Protein AF-A0A959TGP5-F1 (afdb_monomer)

pLDDT: mean 84.66, std 7.75, range [53.56, 96.88]

Solvent-accessible surface area (backbone atoms only — not comparable to full-atom values): 19706 Å² total; per-residue (Å²): 99,94,84,61,79,73,95,58,59,69,71,56,50,54,49,47,50,52,22,63,50,56,60,79,61,69,61,66,67,53,61,60,52,49,47,88,80,48,61,92,78,43,64,66,52,51,54,51,53,50,50,54,47,49,69,48,50,52,57,51,50,54,49,49,47,56,72,74,44,60,70,81,57,49,73,82,34,63,92,49,43,70,24,53,48,28,27,74,75,68,33,66,68,42,14,50,51,45,46,53,50,52,50,54,53,53,54,48,53,53,53,52,47,55,54,35,50,42,45,49,52,48,50,41,24,73,72,56,39,40,67,66,75,44,67,52,56,50,101,83,73,45,39,60,53,43,53,50,51,51,50,53,49,53,54,50,49,43,63,75,45,71,73,49,59,70,63,52,50,21,34,49,50,53,52,51,42,50,51,54,35,47,53,37,51,50,51,50,49,42,56,74,78,46,66,86,59,90,68,99,73,85,80,57,70,67,60,44,49,53,50,34,52,52,36,54,49,25,47,52,38,42,44,71,75,38,54,66,24,51,54,45,28,49,67,54,45,52,59,52,50,48,53,50,51,50,41,60,44,36,68,59,51,50,52,50,50,46,55,50,42,64,66,71,33,74,86,42,62,70,62,35,52,53,53,46,51,54,51,51,52,51,51,51,62,60,32,66,50,70,42,79,46,81,41,88,76,70,55,64,73,55,53,51,52,51,51,53,46,38,71,76,73,44,76,38,40,38,71,44,82,42,70,83,70,58,96,90,60,77,79,65,79,62,56,61,55,46,49,56,50,48,40,68,76,39,63,80,44,91

Radius of gyration: 26.96 Å; Cα contacts (8 Å, |Δi|>4): 256; chains: 1; bounding box: 70×62×75 Å

Foldseek 3Di:
DVPDDDPDDPVLCVLLCLLVCVLLLPPLVLLVLCVVVDDPPVNVVVNVVSVVCSVPVVVVVVVLLVVQPDPVCCVVCVVLSCLVSLCSVPNNVRSVVVVVVVVVVVVVVVVSVLVSQQSVVCVCVVVQLAPVLQCDADPVNGSVSSSVVVVVVVVVCCVVCVNDVVLVVLLSSLVRLVVQLVVLVVLVCCVPVPVPDDDPDDDDNVVSVVSNVSSVSSNVSCCVVCVSSVVSNCVVVVVVVVVSVCSQCVLVVLVVVLVVLVVPCPPPVVVNVVSNVVSVVVLVVQADDEDEAEDQQDDLVVVVVVLVCCVPPNSYLEYHYDYDDDVPDDHDPCVVVSVVVSCVVCVSND

Structure (mmCIF, N/CA/C/O backbone):
data_AF-A0A959TGP5-F1
#
_entry.id   AF-A0A959TGP5-F1
#
loop_
_atom_site.group_PDB
_atom_site.id
_atom_site.type_symbol
_atom_site.label_atom_id
_atom_site.label_alt_id
_atom_site.label_comp_id
_atom_site.label_asym_id
_atom_site.label_entity_id
_atom_site.label_seq_id
_atom_site.pdbx_PDB_ins_code
_atom_site.Cartn_x
_atom_site.Cartn_y
_atom_site.Cartn_z
_atom_site.occupancy
_atom_site.B_iso_or_equiv
_atom_site.auth_seq_id
_atom_site.auth_comp_id
_atom_site.auth_asym_id
_atom_site.auth_atom_id
_atom_site.pdbx_PDB_model_num
ATOM 1 N N . ASN A 1 1 ? 18.605 0.002 -32.560 1.00 76.69 1 ASN A N 1
ATOM 2 C CA . ASN A 1 1 ? 17.364 -0.166 -31.769 1.00 76.69 1 ASN A CA 1
ATOM 3 C C . ASN A 1 1 ? 16.088 0.026 -32.581 1.00 76.69 1 ASN A C 1
ATOM 5 O O . ASN A 1 1 ? 15.327 -0.922 -32.660 1.00 76.69 1 ASN A O 1
ATOM 9 N N . PHE A 1 2 ? 15.862 1.166 -33.243 1.00 75.38 2 PHE A N 1
ATOM 10 C CA . PHE A 1 2 ? 14.608 1.434 -33.981 1.00 75.38 2 PHE A CA 1
ATOM 11 C C . PHE A 1 2 ? 14.319 0.534 -35.199 1.00 75.38 2 PHE A C 1
ATOM 13 O O . PHE A 1 2 ? 13.192 0.501 -35.670 1.00 75.38 2 PHE A O 1
ATOM 20 N N . GLN A 1 3 ? 15.314 -0.203 -35.699 1.00 76.31 3 GLN A N 1
ATOM 21 C CA . GLN A 1 3 ? 15.157 -1.171 -36.794 1.00 76.31 3 GLN A CA 1
ATOM 22 C C . GLN A 1 3 ? 14.951 -2.616 -36.301 1.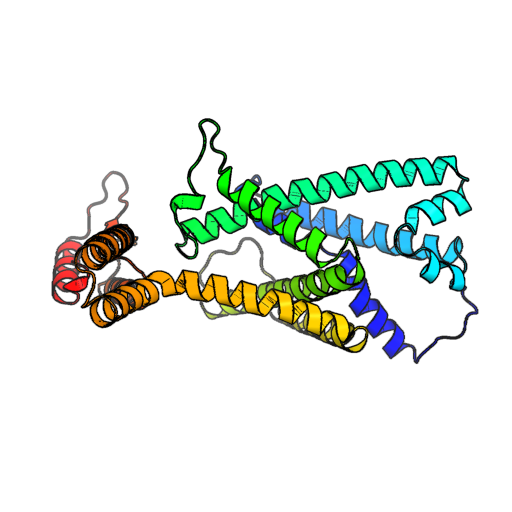00 76.31 3 GLN A C 1
ATOM 24 O O . GLN A 1 3 ? 14.863 -3.533 -37.112 1.00 76.31 3 GLN A O 1
ATOM 29 N N . ALA A 1 4 ? 14.917 -2.850 -34.982 1.00 72.81 4 ALA A N 1
ATOM 30 C CA . ALA A 1 4 ? 14.728 -4.193 -34.444 1.00 72.81 4 ALA A CA 1
ATOM 31 C C . ALA A 1 4 ? 13.281 -4.675 -34.679 1.00 72.81 4 ALA A C 1
ATOM 33 O O . ALA A 1 4 ? 12.347 -3.901 -34.449 1.00 72.81 4 ALA A O 1
ATOM 34 N N . PRO A 1 5 ? 13.070 -5.936 -35.104 1.00 74.00 5 PRO A N 1
ATOM 35 C CA . PRO A 1 5 ? 11.730 -6.462 -35.330 1.00 74.00 5 PRO A CA 1
ATOM 36 C C . PRO A 1 5 ? 10.939 -6.522 -34.018 1.00 74.00 5 PRO A C 1
ATOM 38 O O . PRO A 1 5 ? 11.467 -6.891 -32.965 1.00 74.00 5 PRO A O 1
ATOM 41 N N . LEU A 1 6 ? 9.651 -6.178 -34.086 1.00 74.06 6 LEU A N 1
ATOM 42 C CA . LEU A 1 6 ? 8.747 -6.330 -32.951 1.00 74.06 6 LEU A CA 1
ATOM 43 C C . LEU A 1 6 ? 8.590 -7.821 -32.628 1.00 74.06 6 LEU A C 1
ATOM 45 O O . LEU A 1 6 ? 8.284 -8.627 -33.502 1.00 74.06 6 LEU A O 1
ATOM 49 N N . ARG A 1 7 ? 8.764 -8.186 -31.352 1.00 71.00 7 ARG A N 1
ATOM 50 C CA . ARG A 1 7 ? 8.613 -9.575 -30.879 1.00 71.00 7 ARG A CA 1
ATOM 51 C C . ARG A 1 7 ? 7.163 -10.086 -30.955 1.00 71.00 7 ARG A C 1
ATOM 53 O O . ARG A 1 7 ? 6.943 -11.289 -30.906 1.00 71.00 7 ARG A O 1
ATOM 60 N N . ALA A 1 8 ? 6.186 -9.182 -31.044 1.00 80.69 8 ALA A N 1
ATOM 61 C CA . ALA A 1 8 ? 4.757 -9.473 -31.145 1.00 80.69 8 ALA A CA 1
ATOM 62 C C . ALA A 1 8 ? 4.028 -8.341 -31.894 1.00 80.69 8 ALA A C 1
ATOM 64 O O . ALA A 1 8 ? 4.622 -7.309 -32.206 1.00 80.69 8 ALA A O 1
ATOM 65 N N . GLY A 1 9 ? 2.727 -8.507 -32.155 1.00 88.31 9 GLY A N 1
ATOM 66 C CA . GLY A 1 9 ? 1.902 -7.447 -32.742 1.00 88.31 9 GLY A CA 1
ATOM 67 C C . GLY A 1 9 ? 1.882 -6.177 -31.883 1.00 88.31 9 GLY A C 1
ATOM 68 O O . GLY A 1 9 ? 1.891 -6.251 -30.653 1.00 88.31 9 GLY A O 1
ATOM 69 N N . LEU A 1 10 ? 1.809 -5.009 -32.531 1.00 87.62 10 LEU A N 1
ATOM 70 C CA . LEU A 1 10 ? 1.842 -3.694 -31.874 1.00 87.62 10 LEU A CA 1
ATOM 71 C C . LEU A 1 10 ? 0.876 -3.566 -30.673 1.00 87.62 10 LEU A C 1
ATOM 73 O O . LEU A 1 10 ? 1.326 -3.100 -29.626 1.00 87.62 10 LEU A O 1
ATOM 77 N N . PRO A 1 11 ? -0.396 -4.023 -30.740 1.00 89.62 11 PRO A N 1
ATOM 78 C CA . PRO A 1 11 ? -1.311 -3.924 -29.599 1.00 89.62 11 PRO A CA 1
ATOM 79 C C . PRO A 1 11 ? -0.842 -4.726 -28.383 1.00 89.62 11 PRO A C 1
ATOM 81 O O . PRO A 1 11 ? -0.996 -4.282 -27.250 1.00 89.62 11 PRO A O 1
ATOM 84 N N . VAL A 1 12 ? -0.234 -5.893 -28.617 1.00 88.88 12 VAL A N 1
ATOM 85 C CA . VAL A 1 12 ? 0.294 -6.747 -27.549 1.00 88.88 12 VAL A CA 1
ATOM 86 C C . VAL A 1 12 ? 1.493 -6.067 -26.902 1.00 88.88 12 VAL A C 1
ATOM 88 O O . VAL A 1 12 ? 1.535 -5.954 -25.685 1.00 88.88 12 VAL A O 1
ATOM 91 N N . VAL A 1 13 ? 2.433 -5.545 -27.693 1.00 88.38 13 VAL A N 1
ATOM 92 C CA . VAL A 1 13 ? 3.619 -4.855 -27.157 1.00 88.38 13 VAL A CA 1
ATOM 93 C C . VAL A 1 13 ? 3.228 -3.620 -26.340 1.00 88.38 13 VAL A C 1
ATOM 95 O O . VAL A 1 13 ? 3.763 -3.425 -25.252 1.00 88.38 13 VAL A O 1
ATOM 98 N N . LEU A 1 14 ? 2.263 -2.825 -26.814 1.00 91.19 14 LEU A N 1
ATOM 99 C CA . LEU A 1 14 ? 1.752 -1.669 -26.071 1.00 91.19 14 LEU A CA 1
ATOM 100 C C . LEU A 1 14 ? 1.056 -2.082 -24.772 1.00 91.19 14 LEU A C 1
ATOM 102 O O . LEU A 1 14 ? 1.287 -1.467 -23.736 1.00 91.19 14 LEU A O 1
ATOM 106 N N . PHE A 1 15 ? 0.240 -3.135 -24.807 1.00 92.81 15 PHE A N 1
ATOM 107 C CA . PHE A 1 15 ? -0.454 -3.639 -23.624 1.00 92.81 15 PHE A CA 1
ATOM 108 C C . PHE A 1 15 ? 0.512 -4.187 -22.562 1.00 92.81 15 PHE A C 1
ATOM 110 O O . PHE A 1 15 ? 0.375 -3.881 -21.375 1.00 92.81 15 PHE A O 1
ATOM 117 N N . LEU A 1 16 ? 1.506 -4.973 -22.982 1.00 90.00 16 LEU A N 1
ATOM 118 C CA . LEU A 1 16 ? 2.531 -5.509 -22.086 1.00 90.00 16 LEU A CA 1
ATOM 119 C C . LEU A 1 16 ? 3.412 -4.383 -21.529 1.00 90.00 16 LEU A C 1
ATOM 121 O O . LEU A 1 16 ? 3.618 -4.316 -20.321 1.00 90.00 16 LEU A O 1
ATOM 125 N N . GLY A 1 17 ? 3.833 -3.443 -22.382 1.00 89.75 17 GLY A N 1
ATOM 126 C CA . GLY A 1 17 ? 4.590 -2.261 -21.970 1.00 89.75 17 GLY A CA 1
ATOM 127 C C . GLY A 1 17 ? 3.831 -1.397 -20.963 1.00 89.75 17 GLY A C 1
ATOM 128 O O . GLY A 1 17 ? 4.396 -1.030 -19.938 1.00 89.75 17 GLY A O 1
ATOM 129 N N . PHE A 1 18 ? 2.542 -1.137 -21.202 1.00 92.00 18 PHE A N 1
ATOM 130 C CA . PHE A 1 18 ? 1.662 -0.464 -20.242 1.00 92.00 18 PHE A CA 1
ATOM 131 C C . PHE A 1 18 ? 1.620 -1.213 -18.905 1.00 92.00 18 PHE A C 1
ATOM 133 O O . PHE A 1 18 ? 1.825 -0.609 -17.856 1.00 92.00 18 PHE A O 1
ATOM 140 N N . SER A 1 19 ? 1.414 -2.531 -18.943 1.00 90.94 19 SER A N 1
ATOM 141 C CA . SER A 1 19 ? 1.301 -3.359 -17.740 1.00 90.94 19 SER A CA 1
ATOM 142 C C . SER A 1 19 ? 2.580 -3.323 -16.895 1.00 90.94 19 SER A C 1
ATOM 144 O O . SER A 1 19 ? 2.493 -3.120 -15.685 1.00 90.94 19 SER A O 1
ATOM 146 N N . THR A 1 20 ? 3.761 -3.453 -17.507 1.00 86.25 20 THR A N 1
ATOM 147 C CA . THR A 1 20 ? 5.051 -3.373 -16.795 1.00 86.25 20 THR A CA 1
ATOM 148 C C . THR A 1 20 ? 5.355 -1.949 -16.315 1.00 86.25 20 THR A C 1
ATOM 150 O O . THR A 1 20 ? 5.849 -1.761 -15.204 1.00 86.25 20 THR A O 1
ATOM 153 N N . ALA A 1 21 ? 5.034 -0.926 -17.116 1.00 88.19 21 ALA A N 1
ATOM 154 C CA . ALA A 1 21 ? 5.339 0.471 -16.798 1.00 88.19 21 ALA A CA 1
ATOM 155 C C . ALA A 1 21 ? 4.541 1.023 -15.609 1.00 88.19 21 ALA A C 1
ATOM 157 O O . ALA A 1 21 ? 4.981 1.992 -14.991 1.00 88.19 21 ALA A O 1
ATOM 158 N N . MET A 1 22 ? 3.409 0.406 -15.249 1.00 85.00 22 MET A N 1
ATOM 159 C CA . MET A 1 22 ? 2.623 0.811 -14.078 1.00 85.00 22 MET A CA 1
ATOM 160 C C . MET A 1 22 ? 3.429 0.775 -12.773 1.00 85.00 22 MET A C 1
ATOM 162 O O . MET A 1 22 ? 3.135 1.552 -11.865 1.00 85.00 22 MET A O 1
ATOM 166 N N . LEU A 1 23 ? 4.475 -0.056 -12.691 1.00 78.56 23 LEU A N 1
ATOM 167 C CA . LEU A 1 23 ? 5.381 -0.071 -11.543 1.00 78.56 23 LEU A CA 1
ATOM 168 C C . LEU A 1 23 ? 6.146 1.250 -11.383 1.00 78.56 23 LEU A C 1
ATOM 170 O O . LEU A 1 23 ? 6.433 1.666 -10.270 1.00 78.56 23 LEU A O 1
ATOM 174 N N . GLY A 1 24 ? 6.418 1.957 -12.482 1.00 79.38 24 GLY A N 1
ATOM 175 C CA . GLY A 1 24 ? 7.125 3.241 -12.470 1.00 79.38 24 GLY A CA 1
ATOM 176 C C . GLY A 1 24 ? 6.325 4.408 -11.879 1.00 79.38 24 GLY A C 1
ATOM 177 O O . GLY A 1 24 ? 6.831 5.528 -11.853 1.00 79.38 24 GLY A O 1
ATOM 178 N N . ILE A 1 25 ? 5.083 4.167 -11.443 1.00 79.81 25 ILE A N 1
ATOM 179 C CA . ILE A 1 25 ? 4.190 5.145 -10.796 1.00 79.81 25 ILE A CA 1
ATOM 180 C C . ILE A 1 25 ? 3.965 4.771 -9.317 1.00 79.81 25 ILE A C 1
ATOM 182 O O . ILE A 1 25 ? 3.172 5.391 -8.614 1.00 79.81 25 ILE A O 1
ATOM 186 N N . SER A 1 26 ? 4.668 3.769 -8.796 1.00 79.31 26 SER A N 1
ATOM 187 C CA . SER A 1 26 ? 4.630 3.473 -7.369 1.00 79.31 26 SER A CA 1
ATOM 188 C C . SER A 1 26 ? 5.187 4.634 -6.532 1.00 79.31 26 SER A C 1
ATOM 190 O O . SER A 1 26 ? 6.164 5.274 -6.924 1.00 79.31 26 SER A O 1
ATOM 192 N N . GLY A 1 27 ? 4.589 4.907 -5.376 1.00 78.56 27 GLY A N 1
ATOM 193 C CA . GLY A 1 27 ? 4.942 5.996 -4.461 1.00 78.56 27 GLY A CA 1
ATOM 194 C C . GLY A 1 27 ? 3.823 7.026 -4.263 1.00 78.56 27 GLY A C 1
ATOM 195 O O . GLY A 1 27 ? 3.804 7.724 -3.246 1.00 78.56 27 GLY A O 1
ATOM 196 N N . PHE A 1 28 ? 2.848 7.096 -5.176 1.00 83.12 28 PHE A N 1
ATOM 197 C CA . PHE A 1 28 ? 1.671 7.970 -5.036 1.00 83.12 28 PHE A CA 1
ATOM 198 C C . PHE A 1 28 ? 0.794 7.551 -3.846 1.00 83.12 28 PHE A C 1
ATOM 200 O O . PHE A 1 28 ? 0.243 8.397 -3.139 1.00 83.12 28 PHE A O 1
ATOM 207 N N . GLU A 1 29 ? 0.712 6.249 -3.584 1.00 82.31 29 GLU A N 1
ATOM 208 C CA . GLU A 1 29 ? 0.043 5.651 -2.431 1.00 82.31 29 GLU A CA 1
ATOM 209 C C . GLU A 1 29 ? 0.737 6.003 -1.112 1.00 82.31 29 GLU A C 1
ATOM 211 O O . GLU A 1 29 ? 0.069 6.241 -0.107 1.00 82.31 29 GLU A O 1
ATOM 216 N N . SER A 1 30 ? 2.070 6.108 -1.116 1.00 79.56 30 SER A N 1
ATOM 217 C CA . SER A 1 30 ? 2.833 6.433 0.089 1.00 79.56 30 SER A CA 1
ATOM 218 C C . SER A 1 30 ? 2.481 7.828 0.603 1.00 79.56 30 SER A C 1
ATOM 220 O O . SER A 1 30 ? 2.227 7.994 1.796 1.00 79.56 30 SER A O 1
ATOM 222 N N . SER A 1 31 ? 2.333 8.813 -0.294 1.00 81.06 31 SER A N 1
ATOM 223 C CA . SER A 1 31 ? 1.903 10.165 0.092 1.00 81.06 31 SER A CA 1
ATOM 224 C C . SER A 1 31 ? 0.527 10.192 0.764 1.00 81.06 31 SER A C 1
ATOM 226 O O . SER A 1 31 ? 0.260 11.112 1.538 1.00 81.06 31 SER A O 1
ATOM 228 N N . ALA A 1 32 ? -0.359 9.239 0.464 1.00 80.69 32 ALA A N 1
ATOM 229 C CA . ALA A 1 32 ? -1.671 9.165 1.103 1.00 80.69 32 ALA A CA 1
ATOM 230 C C . ALA A 1 32 ? -1.582 8.623 2.543 1.00 80.69 32 ALA A C 1
ATOM 232 O O . ALA A 1 32 ? -2.383 9.017 3.387 1.00 80.69 32 ALA A O 1
ATOM 233 N N . ASN A 1 33 ? -0.588 7.780 2.853 1.00 79.00 33 ASN A N 1
ATOM 234 C CA . ASN A 1 33 ? -0.451 7.132 4.166 1.00 79.00 33 ASN A CA 1
ATOM 235 C C . ASN A 1 33 ? -0.106 8.098 5.309 1.00 79.00 33 ASN A C 1
ATOM 237 O O . ASN A 1 33 ? -0.450 7.827 6.456 1.00 79.00 33 ASN A O 1
ATOM 241 N N . PHE A 1 34 ? 0.556 9.218 5.015 1.00 76.81 34 PHE A N 1
ATOM 242 C CA . PHE A 1 34 ? 0.917 10.243 6.005 1.00 76.81 34 PHE A CA 1
ATOM 243 C C . PHE A 1 34 ? 0.239 11.587 5.717 1.00 76.81 34 PHE A C 1
ATOM 245 O O . PHE A 1 34 ? 0.709 12.636 6.150 1.00 76.81 34 PHE A O 1
ATOM 252 N N . VAL A 1 35 ? -0.887 11.575 4.995 1.00 81.31 35 VAL A N 1
ATOM 253 C CA . VAL A 1 35 ? -1.641 12.794 4.657 1.00 81.31 35 VAL A CA 1
ATOM 254 C C . VAL A 1 35 ? -2.039 13.607 5.896 1.00 81.31 35 VAL A C 1
ATOM 256 O O . VAL A 1 35 ? -2.091 14.830 5.831 1.00 81.31 35 VAL A O 1
ATOM 259 N N . GLU A 1 36 ? -2.255 12.947 7.038 1.00 75.44 36 GLU A N 1
ATOM 260 C CA . GLU A 1 36 ? -2.594 13.584 8.320 1.00 75.44 36 GLU A CA 1
ATOM 261 C C . GLU A 1 36 ? -1.440 14.403 8.916 1.00 75.44 36 GLU A C 1
ATOM 263 O O . GLU A 1 36 ? -1.673 15.309 9.711 1.00 75.44 36 GLU A O 1
ATOM 268 N N . GLU A 1 37 ? -0.202 14.107 8.517 1.00 80.38 37 GLU A N 1
ATOM 269 C CA . GLU A 1 37 ? 0.995 14.850 8.922 1.00 80.38 37 GLU A CA 1
ATOM 270 C C . GLU A 1 37 ? 1.313 16.003 7.951 1.00 80.38 37 GLU A C 1
ATOM 272 O O . GLU A 1 37 ? 2.199 16.818 8.212 1.00 80.38 37 GLU A O 1
ATOM 277 N N . GLN A 1 38 ? 0.593 16.098 6.826 1.00 84.06 38 GLN A N 1
ATOM 278 C CA . GLN A 1 38 ? 0.774 17.164 5.844 1.00 84.06 38 GLN A CA 1
ATOM 279 C C . GLN A 1 38 ? -0.062 18.397 6.197 1.00 84.06 38 GLN A C 1
ATOM 281 O O . GLN A 1 38 ? -1.177 18.312 6.709 1.00 84.06 38 GLN A O 1
ATOM 286 N N . GLN A 1 39 ? 0.455 19.580 5.857 1.00 89.00 39 GLN A N 1
ATOM 287 C CA . GLN A 1 39 ? -0.307 20.818 6.011 1.00 89.00 39 GLN A CA 1
ATOM 288 C C . GLN A 1 39 ? -1.527 20.846 5.066 1.00 89.00 39 GLN A C 1
ATOM 290 O O . GLN A 1 39 ? -1.471 20.284 3.961 1.00 89.00 39 GLN A O 1
ATOM 295 N N . PRO A 1 40 ? -2.619 21.544 5.441 1.00 87.69 40 PRO A N 1
ATOM 296 C CA . PRO A 1 40 ? -3.805 21.665 4.599 1.00 87.69 40 PRO A CA 1
ATOM 297 C C . PRO A 1 40 ? -3.471 22.160 3.183 1.00 87.69 40 PRO A C 1
ATOM 299 O O . PRO A 1 40 ? -2.774 23.156 2.998 1.00 87.69 40 PRO A O 1
ATOM 302 N N . GLY A 1 41 ? -3.968 21.453 2.164 1.00 86.31 41 GLY A N 1
ATOM 303 C CA . GLY A 1 41 ? -3.766 21.806 0.753 1.00 86.31 41 GLY A CA 1
ATOM 304 C C . GLY A 1 41 ? -2.399 21.435 0.158 1.00 86.31 41 GLY A C 1
ATOM 305 O O . GLY A 1 41 ? -2.169 21.712 -1.022 1.00 86.31 41 GLY A O 1
ATOM 306 N N . VAL A 1 42 ? -1.497 20.798 0.916 1.00 90.81 42 VAL A N 1
ATOM 307 C CA . VAL A 1 42 ? -0.213 20.297 0.385 1.00 90.81 42 VAL A CA 1
ATOM 308 C C . VAL A 1 42 ? -0.404 19.019 -0.428 1.00 90.81 42 VAL A C 1
ATOM 310 O O . VAL A 1 42 ? 0.140 18.919 -1.522 1.00 90.81 42 VAL A O 1
ATOM 313 N N . PHE A 1 43 ? -1.243 18.092 0.036 1.00 89.06 43 PHE A N 1
ATOM 314 C CA . PHE A 1 43 ? -1.438 16.791 -0.610 1.00 89.06 43 PHE A CA 1
ATOM 315 C C . PHE A 1 43 ? -1.790 16.866 -2.113 1.00 89.06 43 PHE A C 1
ATOM 317 O O . PHE A 1 43 ? -1.101 16.222 -2.910 1.00 89.06 43 PHE A O 1
ATOM 324 N N . PRO A 1 44 ? -2.751 17.703 -2.568 1.00 89.88 44 PRO A N 1
ATOM 325 C CA . PRO A 1 44 ? -3.022 17.852 -4.001 1.00 89.88 44 PRO A CA 1
ATOM 326 C C . PRO A 1 44 ? -1.826 18.403 -4.791 1.00 89.88 44 PRO A C 1
ATOM 328 O O . PRO A 1 44 ? -1.584 17.992 -5.927 1.00 89.88 44 PRO A O 1
ATOM 331 N N . LYS A 1 45 ? -1.048 19.319 -4.194 1.00 90.94 45 LYS A N 1
ATOM 332 C CA . LYS A 1 45 ? 0.162 19.875 -4.821 1.00 90.94 45 LYS A CA 1
ATOM 333 C C . LYS A 1 45 ? 1.242 18.806 -4.963 1.00 90.94 45 LYS A C 1
ATOM 335 O O . LYS A 1 45 ? 1.877 18.749 -6.012 1.00 90.94 45 LYS A O 1
ATOM 340 N N . THR A 1 46 ? 1.412 17.952 -3.953 1.00 90.31 46 THR A N 1
ATOM 341 C CA . THR A 1 46 ? 2.340 16.815 -3.981 1.00 90.31 46 THR A CA 1
ATOM 342 C C . THR A 1 46 ? 2.007 15.876 -5.136 1.00 90.31 46 THR A C 1
ATOM 344 O O . THR A 1 46 ? 2.863 15.643 -5.986 1.00 90.31 46 THR A O 1
ATOM 347 N N . LEU A 1 47 ? 0.749 15.430 -5.242 1.00 89.25 47 LEU A N 1
ATOM 348 C CA . LEU A 1 47 ? 0.314 14.538 -6.325 1.00 89.25 47 LEU A CA 1
ATOM 349 C C . LEU A 1 47 ? 0.504 15.166 -7.710 1.00 89.25 47 LEU A C 1
ATOM 351 O O . LEU A 1 47 ? 1.017 14.511 -8.616 1.00 89.25 47 LEU A O 1
ATOM 355 N N . ARG A 1 48 ? 0.141 16.444 -7.875 1.00 91.00 48 ARG A N 1
ATOM 356 C CA . ARG A 1 48 ? 0.316 17.162 -9.145 1.00 91.00 48 ARG A CA 1
ATOM 357 C C . ARG A 1 48 ? 1.789 17.261 -9.540 1.00 91.00 48 ARG A C 1
ATOM 359 O O . ARG A 1 48 ? 2.130 16.985 -10.684 1.00 91.00 48 ARG A O 1
ATOM 366 N N . ASN A 1 49 ? 2.654 17.656 -8.608 1.00 92.56 49 ASN A N 1
ATOM 367 C CA . ASN A 1 49 ? 4.079 17.826 -8.883 1.00 92.56 49 ASN A CA 1
ATOM 368 C C . ASN A 1 49 ? 4.754 16.479 -9.186 1.00 92.56 49 ASN A C 1
ATOM 370 O O . ASN A 1 49 ? 5.545 16.400 -10.124 1.00 92.56 49 ASN A O 1
ATOM 374 N N . MET A 1 50 ? 4.403 15.420 -8.447 1.00 90.75 50 MET A N 1
ATOM 375 C CA . MET A 1 50 ? 4.870 14.058 -8.728 1.00 90.75 50 MET A CA 1
ATOM 376 C C . MET A 1 50 ? 4.407 13.582 -10.105 1.00 90.75 50 MET A C 1
ATOM 378 O O . MET A 1 50 ? 5.209 13.046 -10.863 1.00 90.75 50 MET A O 1
ATOM 382 N N . TRP A 1 51 ? 3.143 13.819 -10.465 1.00 90.75 51 TRP A N 1
ATOM 383 C CA . TRP A 1 51 ? 2.615 13.454 -11.779 1.00 90.75 51 TRP A CA 1
ATOM 384 C C . TRP A 1 51 ? 3.357 14.156 -12.919 1.00 90.75 51 TRP A C 1
ATOM 386 O O . TRP A 1 51 ? 3.747 13.495 -13.883 1.00 90.75 51 TRP A O 1
ATOM 396 N N . THR A 1 52 ? 3.620 15.459 -12.791 1.00 92.50 52 THR A N 1
ATOM 397 C CA . THR A 1 52 ? 4.425 16.203 -13.770 1.00 92.50 52 THR A CA 1
ATOM 398 C C . THR A 1 52 ? 5.841 15.637 -13.871 1.00 92.50 52 THR A C 1
ATOM 400 O O . THR A 1 52 ? 6.322 15.400 -14.976 1.00 92.50 52 THR A O 1
ATOM 403 N N . ALA A 1 53 ? 6.498 15.380 -12.736 1.00 91.69 53 ALA A N 1
ATOM 404 C CA . ALA A 1 53 ? 7.853 14.835 -12.715 1.00 91.69 53 ALA A CA 1
ATOM 405 C C . ALA A 1 53 ? 7.917 13.456 -13.389 1.00 91.69 53 ALA A C 1
ATOM 407 O O . ALA A 1 53 ? 8.722 13.259 -14.292 1.00 91.69 53 ALA A O 1
ATOM 408 N N . VAL A 1 54 ? 7.026 12.532 -13.027 1.00 90.69 54 VAL A N 1
ATOM 409 C CA . VAL A 1 54 ? 6.969 11.179 -13.605 1.00 90.69 54 VAL A CA 1
ATOM 410 C C . VAL A 1 54 ? 6.652 11.218 -15.101 1.00 90.69 54 VAL A C 1
ATOM 412 O O . VAL A 1 54 ? 7.295 10.515 -15.878 1.00 90.69 54 VAL A O 1
ATOM 415 N N . SER A 1 55 ? 5.717 12.072 -15.527 1.00 90.75 55 SER A N 1
ATOM 416 C CA . SER A 1 55 ? 5.318 12.190 -16.940 1.00 90.75 55 SER A CA 1
ATOM 417 C C . SER A 1 55 ? 6.422 12.748 -17.840 1.00 90.75 55 SER A C 1
ATOM 419 O O . SER A 1 55 ? 6.390 12.523 -19.046 1.00 90.75 55 SER A O 1
ATOM 421 N N . VAL A 1 56 ? 7.397 13.467 -17.277 1.00 93.56 56 VAL A N 1
ATOM 422 C CA . VAL A 1 56 ? 8.539 14.018 -18.020 1.00 93.56 56 VAL A CA 1
ATOM 423 C C . VAL A 1 56 ? 9.766 13.119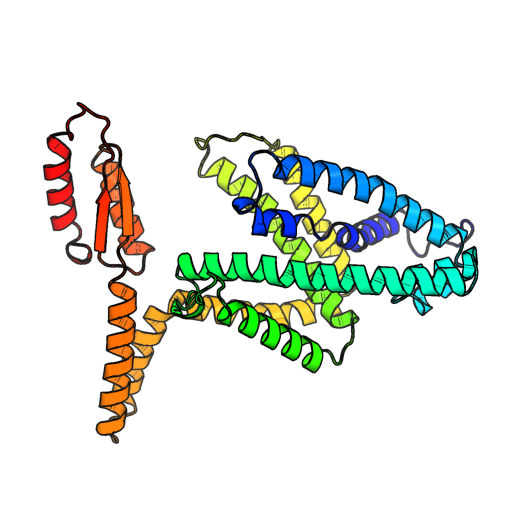 -17.884 1.00 93.56 56 VAL A C 1
ATOM 425 O O . VAL A 1 56 ? 10.355 12.720 -18.886 1.00 93.56 56 VAL A O 1
ATOM 428 N N . ILE A 1 57 ? 10.145 12.764 -16.656 1.00 92.00 57 ILE A N 1
ATOM 429 C CA . ILE A 1 57 ? 11.394 12.055 -16.369 1.00 92.00 57 ILE A CA 1
ATOM 430 C C . ILE A 1 57 ? 11.329 10.612 -16.882 1.00 92.00 57 ILE A C 1
ATOM 432 O O . ILE A 1 57 ? 12.270 10.183 -17.546 1.00 92.00 57 ILE A O 1
ATOM 436 N N . ASN A 1 58 ? 10.232 9.869 -16.670 1.00 90.75 58 ASN A N 1
ATOM 437 C CA . ASN A 1 58 ? 10.175 8.458 -17.083 1.00 90.75 58 ASN A CA 1
ATOM 438 C C . ASN A 1 58 ? 10.282 8.277 -18.609 1.00 90.75 58 ASN A C 1
ATOM 440 O O . ASN A 1 58 ? 11.108 7.468 -19.040 1.00 90.75 58 ASN A O 1
ATOM 444 N N . PRO A 1 59 ? 9.534 9.022 -19.452 1.00 91.81 59 PRO A N 1
ATOM 445 C CA . PRO A 1 59 ? 9.698 8.920 -20.900 1.00 91.81 59 PRO A CA 1
ATOM 446 C C . PRO A 1 59 ? 11.081 9.362 -21.382 1.00 91.81 59 PRO A C 1
ATOM 448 O O . PRO A 1 59 ? 11.641 8.718 -22.268 1.00 91.81 59 PRO A O 1
ATOM 451 N N . LEU A 1 60 ? 11.660 10.414 -20.789 1.00 93.25 60 LEU A N 1
ATOM 452 C CA . LEU A 1 60 ? 13.014 10.856 -21.134 1.00 93.25 60 LEU A CA 1
ATOM 453 C C . LEU A 1 60 ? 14.064 9.803 -20.764 1.00 93.25 60 LEU A C 1
ATOM 455 O O . LEU A 1 60 ? 14.939 9.518 -21.577 1.00 93.25 60 LEU A O 1
ATOM 459 N N . MET A 1 61 ? 13.958 9.176 -19.589 1.00 89.75 61 MET A N 1
ATOM 460 C CA . MET A 1 61 ? 14.841 8.074 -19.190 1.00 89.75 61 MET A CA 1
ATOM 461 C C . MET A 1 61 ? 14.707 6.875 -20.132 1.00 89.75 61 MET A C 1
ATOM 463 O O . MET A 1 61 ? 15.719 6.335 -20.575 1.00 89.75 61 MET A O 1
ATOM 467 N N . ALA A 1 62 ? 13.480 6.487 -20.492 1.00 88.94 62 ALA A N 1
ATOM 468 C CA . ALA A 1 62 ? 13.245 5.399 -21.440 1.00 88.94 62 ALA A CA 1
ATOM 469 C C . ALA A 1 62 ? 13.829 5.713 -22.829 1.00 88.94 62 ALA A C 1
ATOM 471 O O . ALA A 1 62 ? 14.469 4.857 -23.441 1.00 88.94 62 ALA A O 1
ATOM 472 N N . LEU A 1 63 ? 13.662 6.950 -23.309 1.00 90.81 63 LEU A N 1
ATOM 473 C CA . LEU A 1 63 ? 14.239 7.403 -24.572 1.00 90.81 63 LEU A CA 1
ATOM 474 C C . LEU A 1 63 ? 15.772 7.376 -24.528 1.00 90.81 63 LEU A C 1
ATOM 476 O O . LEU A 1 63 ? 16.392 6.836 -25.442 1.00 90.81 63 LEU A O 1
ATOM 480 N N . MET A 1 64 ? 16.386 7.898 -23.463 1.00 90.12 64 MET A N 1
ATOM 481 C CA . MET A 1 64 ? 17.842 7.858 -23.285 1.00 90.12 64 MET A CA 1
ATOM 482 C C . MET A 1 64 ? 18.370 6.422 -23.257 1.00 90.12 64 MET A C 1
ATOM 484 O O . MET A 1 64 ? 19.337 6.124 -23.956 1.00 90.12 64 MET A O 1
ATOM 488 N N . ALA A 1 65 ? 17.702 5.513 -22.543 1.00 88.62 65 ALA A N 1
ATOM 489 C CA . ALA A 1 65 ? 18.094 4.106 -22.503 1.00 88.62 65 ALA A CA 1
ATOM 490 C C . ALA A 1 65 ? 18.092 3.477 -23.907 1.00 88.62 65 ALA A C 1
ATOM 492 O O . ALA A 1 65 ? 19.043 2.792 -24.281 1.00 88.62 65 ALA A O 1
ATOM 493 N N . VAL A 1 66 ? 17.073 3.768 -24.724 1.00 88.50 66 VAL A N 1
ATOM 494 C CA . VAL A 1 66 ? 16.980 3.283 -26.113 1.00 88.50 66 VAL A CA 1
ATOM 495 C C . VAL A 1 66 ? 18.000 3.953 -27.044 1.00 88.50 66 VAL A C 1
ATOM 497 O O . VAL A 1 66 ? 18.384 3.348 -28.045 1.00 88.50 66 VAL A O 1
ATOM 500 N N . LEU A 1 67 ? 18.454 5.173 -26.763 1.00 89.50 67 LEU A N 1
ATOM 501 C CA . LEU A 1 67 ? 19.462 5.854 -27.585 1.00 89.50 67 LEU A CA 1
ATOM 502 C C . LEU A 1 67 ? 20.894 5.422 -27.249 1.00 89.50 67 LEU A C 1
ATOM 504 O O . LEU A 1 67 ? 21.720 5.316 -28.152 1.00 89.50 67 LEU A O 1
ATOM 508 N N . VAL A 1 68 ? 21.180 5.160 -25.973 1.00 88.50 68 VAL A N 1
ATOM 509 C CA . VAL A 1 68 ? 22.540 4.901 -25.472 1.00 88.50 68 VAL A CA 1
ATOM 510 C C . VAL A 1 68 ? 22.867 3.406 -25.420 1.00 88.50 68 VAL A C 1
ATOM 512 O O . VAL A 1 68 ? 24.006 3.016 -25.680 1.00 88.50 68 VAL A O 1
ATOM 515 N N . ILE A 1 69 ? 21.893 2.547 -25.097 1.00 87.50 69 ILE A N 1
ATOM 516 C CA . ILE A 1 69 ? 22.137 1.123 -24.827 1.00 87.50 69 ILE A CA 1
ATOM 517 C C . ILE A 1 69 ? 21.549 0.248 -25.946 1.00 87.50 69 ILE A C 1
ATOM 519 O O . ILE A 1 69 ? 20.355 0.343 -26.236 1.00 87.50 69 ILE A O 1
ATOM 523 N N . PRO A 1 70 ? 22.325 -0.664 -26.566 1.00 85.50 70 PRO A N 1
ATOM 524 C CA . PRO A 1 70 ? 21.778 -1.670 -27.476 1.00 85.50 70 PRO A CA 1
ATOM 525 C C . PRO A 1 70 ? 20.746 -2.560 -26.769 1.00 85.50 70 PRO A C 1
ATOM 527 O O . PRO A 1 70 ? 21.030 -3.084 -25.696 1.00 85.50 70 PRO A O 1
ATOM 530 N N . LEU A 1 71 ? 19.582 -2.801 -27.387 1.00 79.38 71 LEU A N 1
ATOM 531 C CA . LEU A 1 71 ? 18.465 -3.523 -26.749 1.00 79.38 71 LEU A CA 1
ATOM 532 C C . LEU A 1 71 ? 18.852 -4.906 -26.182 1.00 79.38 71 LEU A C 1
ATOM 534 O O . LEU A 1 71 ? 18.294 -5.333 -25.177 1.00 79.38 71 LEU A O 1
ATOM 538 N N . ALA A 1 72 ? 19.825 -5.585 -26.798 1.00 80.50 72 ALA A N 1
ATOM 539 C CA . ALA A 1 72 ? 20.338 -6.870 -26.322 1.00 80.50 72 ALA A CA 1
ATOM 540 C C . ALA A 1 72 ? 21.015 -6.780 -24.940 1.00 80.50 72 ALA A C 1
ATOM 542 O O . ALA A 1 72 ? 20.875 -7.697 -24.147 1.00 80.50 72 ALA A O 1
ATOM 543 N N . GLN A 1 73 ? 21.686 -5.665 -24.630 1.00 81.94 73 GLN A N 1
ATOM 544 C CA . GLN A 1 73 ? 22.438 -5.473 -23.378 1.00 81.94 73 GLN A CA 1
ATOM 545 C C . GLN A 1 73 ? 21.567 -4.957 -22.222 1.00 81.94 73 GLN A C 1
ATOM 547 O O . GLN A 1 73 ? 22.026 -4.899 -21.082 1.00 81.94 73 GLN A O 1
ATOM 552 N N . VAL A 1 74 ? 20.315 -4.568 -22.502 1.00 80.62 74 VAL A N 1
ATOM 553 C CA . VAL A 1 74 ? 19.383 -4.054 -21.485 1.00 80.62 74 VAL A CA 1
ATOM 554 C C . VAL A 1 74 ? 18.984 -5.154 -20.502 1.00 80.62 74 VAL A C 1
ATOM 556 O O . VAL A 1 74 ? 18.847 -4.878 -19.315 1.00 80.62 74 VAL A O 1
ATOM 559 N N . GLN A 1 75 ? 18.806 -6.394 -20.974 1.00 77.00 75 GLN A N 1
ATOM 560 C CA . GLN A 1 75 ? 18.413 -7.512 -20.108 1.00 77.00 75 GLN A CA 1
ATOM 561 C C . GLN A 1 75 ? 19.534 -7.942 -19.155 1.00 77.00 75 GLN A C 1
ATOM 563 O O . GLN A 1 75 ? 19.250 -8.278 -18.012 1.00 77.00 75 GLN A O 1
ATOM 568 N N . ASP A 1 76 ? 20.790 -7.842 -19.587 1.00 81.62 76 ASP A N 1
ATOM 569 C CA . ASP A 1 76 ? 21.941 -8.252 -18.775 1.00 81.62 76 ASP A CA 1
ATOM 570 C C . ASP A 1 76 ? 22.263 -7.255 -17.648 1.00 81.62 76 ASP A C 1
ATOM 572 O O . ASP A 1 76 ? 22.931 -7.606 -16.682 1.00 81.62 76 ASP A O 1
ATOM 576 N N . ASN A 1 77 ? 21.784 -6.008 -17.753 1.00 83.25 77 ASN A N 1
ATOM 577 C CA . ASN A 1 77 ? 22.104 -4.914 -16.827 1.00 83.25 77 ASN A CA 1
ATOM 578 C C . ASN A 1 77 ? 20.855 -4.316 -16.157 1.00 83.25 77 ASN A C 1
ATOM 580 O O . ASN A 1 77 ? 20.844 -3.134 -15.822 1.00 83.25 77 ASN A O 1
ATOM 584 N N . GLN A 1 78 ? 19.786 -5.100 -15.976 1.00 76.69 78 GLN A N 1
ATOM 585 C CA . GLN A 1 78 ? 18.502 -4.596 -15.460 1.00 76.69 78 GLN A CA 1
ATOM 586 C C . GLN A 1 78 ? 18.610 -3.947 -14.073 1.00 76.69 78 GLN A C 1
ATOM 588 O O . GLN A 1 78 ? 17.994 -2.909 -13.842 1.00 76.69 78 GLN A O 1
ATOM 593 N N . GLU A 1 79 ? 19.405 -4.520 -13.167 1.00 79.38 79 GLU A N 1
ATOM 594 C CA . GLU A 1 79 ? 19.496 -4.060 -11.773 1.00 79.38 79 GLU A CA 1
ATOM 595 C C . GLU A 1 79 ? 20.234 -2.720 -11.626 1.00 79.38 79 GLU A C 1
ATOM 597 O O . GLU A 1 79 ? 19.896 -1.913 -10.763 1.00 79.38 79 GLU A O 1
ATOM 602 N N . ALA A 1 80 ? 21.211 -2.451 -12.497 1.00 84.56 80 ALA A N 1
ATOM 603 C CA . ALA A 1 80 ? 22.059 -1.257 -12.457 1.00 84.56 80 ALA A CA 1
ATOM 604 C C . ALA A 1 80 ? 21.970 -0.431 -13.753 1.00 84.56 80 ALA A C 1
ATOM 606 O O . ALA A 1 80 ? 22.924 0.252 -14.135 1.00 84.56 80 ALA A O 1
ATOM 607 N N . LEU A 1 81 ? 20.816 -0.473 -14.431 1.00 88.38 81 LEU A N 1
ATOM 608 C CA . LEU A 1 81 ? 20.652 0.054 -15.790 1.00 88.38 81 LEU A CA 1
ATOM 609 C C . LEU A 1 81 ? 21.031 1.536 -15.915 1.00 88.38 81 LEU A C 1
ATOM 611 O O . LEU A 1 81 ? 21.668 1.927 -16.889 1.00 88.38 81 LEU A O 1
ATOM 615 N N . LEU A 1 82 ? 20.672 2.361 -14.925 1.00 90.19 82 LEU A N 1
ATOM 616 C CA . LEU A 1 82 ? 20.985 3.795 -14.925 1.00 90.19 82 LEU A CA 1
ATOM 617 C C . LEU A 1 82 ? 22.487 4.066 -14.778 1.00 90.19 82 LEU A C 1
ATOM 619 O O . LEU A 1 82 ? 23.020 4.935 -15.465 1.00 90.19 82 LEU A O 1
ATOM 623 N N . SER A 1 83 ? 23.172 3.310 -13.918 1.00 92.31 83 SER A N 1
ATOM 624 C CA . SER A 1 83 ? 24.623 3.428 -13.737 1.00 92.31 83 SER A CA 1
ATOM 625 C C . SER A 1 83 ? 25.364 2.998 -15.002 1.00 92.31 83 SER A C 1
ATOM 627 O O . SER A 1 83 ? 26.201 3.742 -15.512 1.00 92.31 83 SER A O 1
ATOM 629 N N . PHE A 1 84 ? 24.959 1.868 -15.589 1.00 91.81 84 PHE A N 1
ATOM 630 C CA . PHE A 1 84 ? 25.498 1.380 -16.858 1.00 91.81 84 PHE A CA 1
ATOM 631 C C . PHE A 1 84 ? 25.246 2.356 -18.018 1.00 91.81 84 PHE A C 1
ATOM 633 O O . PHE A 1 84 ? 26.128 2.599 -18.844 1.00 91.81 84 PHE A O 1
ATOM 640 N N . MET A 1 85 ? 24.060 2.973 -18.067 1.00 92.00 85 MET A N 1
ATOM 641 C CA . MET A 1 85 ? 23.752 4.032 -19.031 1.00 92.00 85 MET A CA 1
ATOM 642 C C . MET A 1 85 ? 24.684 5.235 -18.853 1.00 92.00 85 MET A C 1
ATOM 644 O O . MET A 1 85 ? 25.208 5.749 -19.841 1.00 92.00 85 MET A O 1
ATOM 648 N N . GLY A 1 86 ? 24.921 5.662 -17.610 1.00 92.12 86 GLY A N 1
ATOM 649 C CA . GLY A 1 86 ? 25.856 6.740 -17.293 1.00 92.12 86 GLY A CA 1
ATOM 650 C C . GLY A 1 86 ? 27.291 6.415 -17.686 1.00 92.12 86 GLY A C 1
ATOM 651 O O . GLY A 1 86 ? 27.969 7.252 -18.277 1.00 92.12 86 GLY A O 1
ATOM 652 N N . GLU A 1 87 ? 27.736 5.186 -17.436 1.00 92.81 87 GLU A N 1
ATOM 653 C CA . GLU A 1 87 ? 29.061 4.724 -17.842 1.00 92.81 87 GLU A CA 1
ATOM 654 C C . GLU A 1 87 ? 29.231 4.752 -19.365 1.00 92.81 87 GLU A C 1
ATOM 656 O O . GLU A 1 87 ? 30.245 5.237 -19.867 1.00 92.81 87 GLU A O 1
ATOM 661 N N . ARG A 1 88 ? 28.218 4.310 -20.118 1.00 91.06 88 ARG A N 1
ATOM 662 C CA . ARG A 1 88 ? 28.252 4.345 -21.588 1.00 91.06 88 ARG A CA 1
ATOM 663 C C . ARG A 1 88 ? 28.150 5.751 -22.170 1.00 91.06 88 ARG A C 1
ATOM 665 O O . ARG A 1 88 ? 28.746 6.000 -23.214 1.00 91.06 88 ARG A O 1
ATOM 672 N N . ALA A 1 89 ? 27.416 6.652 -21.525 1.00 92.56 89 ALA A N 1
ATOM 673 C CA . ALA A 1 89 ? 27.236 8.019 -22.004 1.00 92.56 89 ALA A CA 1
ATOM 674 C C . ALA A 1 89 ? 28.405 8.949 -21.639 1.00 92.56 89 ALA A C 1
ATOM 676 O O . ALA A 1 89 ? 28.775 9.806 -22.438 1.00 92.56 89 ALA A O 1
ATOM 677 N N . GLY A 1 90 ? 28.964 8.808 -20.433 1.00 90.81 90 GLY A N 1
ATOM 678 C CA . GLY A 1 90 ? 29.916 9.766 -19.861 1.00 90.81 90 GLY A CA 1
ATOM 679 C C . GLY A 1 90 ? 31.170 9.153 -19.236 1.00 90.81 90 GLY A C 1
ATOM 680 O O . GLY A 1 90 ? 32.023 9.904 -18.769 1.00 90.81 90 GLY A O 1
ATOM 681 N N . GLY A 1 91 ? 31.319 7.827 -19.235 1.00 93.94 91 GLY A N 1
ATOM 682 C CA . GLY A 1 91 ? 32.449 7.115 -18.633 1.00 93.94 91 GLY A CA 1
ATOM 683 C C . GLY A 1 91 ? 32.239 6.743 -17.158 1.00 93.94 91 GLY A C 1
ATOM 684 O O . GLY A 1 91 ? 31.242 7.103 -16.529 1.00 93.94 91 GLY A O 1
ATOM 685 N N . ALA A 1 92 ? 33.208 6.025 -16.583 1.00 94.62 92 ALA A N 1
ATOM 686 C CA . ALA A 1 92 ? 33.103 5.403 -15.255 1.00 94.62 92 ALA A CA 1
ATOM 687 C C . ALA A 1 92 ? 32.796 6.378 -14.099 1.00 94.62 92 ALA A C 1
ATOM 689 O O . ALA A 1 92 ? 32.141 6.002 -13.125 1.00 94.62 92 ALA A O 1
ATOM 690 N N . TRP A 1 93 ? 33.231 7.640 -14.195 1.00 96.88 93 TRP A N 1
ATOM 691 C CA . TRP A 1 93 ? 32.944 8.648 -13.170 1.00 96.88 93 TRP A CA 1
ATOM 692 C C . TRP A 1 93 ? 31.439 8.939 -13.060 1.00 96.88 93 TRP A C 1
ATOM 694 O O . TRP A 1 93 ? 30.920 9.044 -11.949 1.00 96.88 93 TRP A O 1
ATOM 704 N N . LEU A 1 94 ? 30.730 9.010 -14.195 1.00 95.12 94 LEU A N 1
ATOM 705 C CA . LEU A 1 94 ? 29.297 9.292 -14.227 1.00 95.12 94 LEU A CA 1
ATOM 706 C C . LEU A 1 94 ? 28.502 8.087 -13.719 1.00 95.12 94 LEU A C 1
ATOM 708 O O . LEU A 1 94 ? 27.586 8.258 -12.919 1.00 95.12 94 LEU A O 1
ATOM 712 N N . GLY A 1 95 ? 28.902 6.871 -14.107 1.00 94.19 95 GLY A N 1
ATOM 713 C CA . GLY A 1 95 ? 28.331 5.637 -13.553 1.00 94.19 95 GLY A CA 1
ATOM 714 C C . GLY A 1 95 ? 28.499 5.547 -12.030 1.00 94.19 95 GLY A C 1
ATOM 715 O O . GLY A 1 95 ? 27.548 5.247 -11.305 1.00 94.19 95 GLY A O 1
ATOM 716 N N . THR A 1 96 ? 29.678 5.907 -11.514 1.00 95.44 96 THR A N 1
ATOM 717 C CA . THR A 1 96 ? 29.946 5.925 -10.064 1.00 95.44 96 THR A CA 1
ATOM 718 C C . THR A 1 96 ? 29.072 6.951 -9.342 1.00 95.44 96 THR A C 1
ATOM 720 O O . THR A 1 96 ? 28.470 6.631 -8.318 1.00 95.44 96 THR A O 1
ATOM 723 N N . LEU A 1 97 ? 28.945 8.164 -9.891 1.00 96.38 97 L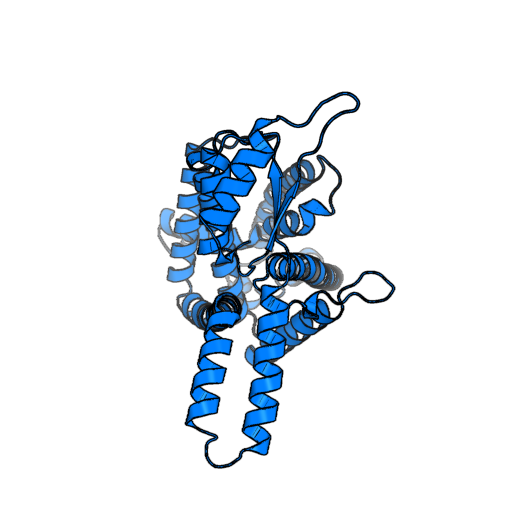EU A N 1
ATOM 724 C CA . LEU A 1 97 ? 28.096 9.215 -9.326 1.00 96.38 97 LEU A CA 1
ATOM 725 C C . LEU A 1 97 ? 26.625 8.784 -9.272 1.00 96.38 97 LEU A C 1
ATOM 727 O O . LEU A 1 97 ? 25.994 8.912 -8.224 1.00 96.38 97 LEU A O 1
ATOM 731 N N . ILE A 1 98 ? 26.102 8.213 -10.361 1.00 94.88 98 ILE A N 1
ATOM 732 C CA . ILE A 1 98 ? 24.727 7.693 -10.415 1.00 94.88 98 ILE A CA 1
ATOM 733 C C . ILE A 1 98 ? 24.534 6.545 -9.420 1.00 94.88 98 ILE A C 1
ATOM 735 O O . ILE A 1 98 ? 23.485 6.455 -8.793 1.00 94.88 98 ILE A O 1
ATOM 739 N N . SER A 1 99 ? 25.534 5.682 -9.231 1.00 94.38 99 SER A N 1
ATOM 740 C CA . SER A 1 99 ? 25.450 4.577 -8.262 1.00 94.38 99 SER A CA 1
ATOM 741 C C . SER A 1 99 ? 25.366 5.081 -6.816 1.00 94.38 99 SER A C 1
ATOM 743 O O . SER A 1 99 ? 24.588 4.554 -6.017 1.00 94.38 99 SER A O 1
ATOM 745 N N . ILE A 1 100 ? 26.137 6.122 -6.478 1.00 95.94 100 ILE A N 1
ATOM 746 C CA . ILE A 1 100 ? 26.083 6.768 -5.158 1.00 95.94 100 ILE A CA 1
ATOM 747 C C . ILE A 1 100 ? 24.714 7.421 -4.948 1.00 95.94 100 ILE A C 1
ATOM 749 O O . ILE A 1 100 ? 24.083 7.190 -3.916 1.00 95.94 100 ILE A O 1
ATOM 753 N N . ASP A 1 101 ? 24.236 8.187 -5.930 1.00 95.06 101 ASP A N 1
ATOM 754 C CA . ASP A 1 101 ? 22.922 8.834 -5.877 1.00 95.06 101 ASP A CA 1
ATOM 755 C C . ASP A 1 101 ? 21.788 7.807 -5.728 1.00 95.06 101 ASP A C 1
ATOM 757 O O . ASP A 1 101 ? 20.985 7.898 -4.800 1.00 95.06 101 ASP A O 1
ATOM 761 N N . ALA A 1 102 ? 21.793 6.751 -6.548 1.00 92.44 102 ALA A N 1
ATOM 762 C CA . ALA A 1 102 ? 20.822 5.663 -6.467 1.00 92.44 102 ALA A CA 1
ATOM 763 C C . ALA A 1 102 ? 20.815 5.002 -5.080 1.00 92.44 102 ALA A C 1
ATOM 765 O O . ALA A 1 102 ? 19.748 4.736 -4.528 1.00 92.44 102 ALA A O 1
ATOM 766 N N . THR A 1 103 ? 21.988 4.797 -4.473 1.00 93.81 103 THR A N 1
ATOM 767 C CA . THR A 1 103 ? 22.092 4.253 -3.110 1.00 93.81 103 THR A CA 1
ATOM 768 C C . THR A 1 103 ? 21.463 5.195 -2.081 1.00 93.81 103 THR A C 1
ATOM 770 O O . THR A 1 103 ? 20.699 4.749 -1.222 1.00 93.81 103 THR A O 1
ATOM 773 N N . LEU A 1 104 ? 21.733 6.501 -2.168 1.00 95.19 104 LEU A N 1
ATOM 774 C CA . LEU A 1 104 ? 21.152 7.502 -1.267 1.00 95.19 104 LEU A CA 1
ATOM 775 C C . LEU A 1 104 ? 19.625 7.581 -1.410 1.00 95.19 104 LEU A C 1
ATOM 777 O O . LEU A 1 104 ? 18.913 7.597 -0.401 1.00 95.19 104 LEU A O 1
ATOM 781 N N . VAL A 1 105 ? 19.115 7.571 -2.643 1.00 92.81 105 VAL A N 1
ATOM 782 C CA . VAL A 1 105 ? 17.674 7.593 -2.932 1.00 92.81 105 VAL A CA 1
ATOM 783 C C . VAL A 1 105 ? 16.987 6.324 -2.418 1.00 92.81 105 VAL A C 1
ATOM 785 O O . VAL A 1 105 ? 15.940 6.422 -1.773 1.00 92.81 105 VAL A O 1
ATOM 788 N N . LEU A 1 106 ? 17.583 5.142 -2.613 1.00 90.88 106 LEU A N 1
ATOM 789 C CA . LEU A 1 106 ? 17.052 3.876 -2.091 1.00 90.88 106 LEU A CA 1
ATOM 790 C C . LEU A 1 106 ? 17.036 3.846 -0.554 1.00 90.88 106 LEU A C 1
ATOM 792 O O . LEU A 1 106 ? 16.041 3.422 0.037 1.00 90.88 106 LEU A O 1
ATOM 796 N N . CYS A 1 107 ? 18.069 4.370 0.114 1.00 93.50 107 CYS A N 1
ATOM 797 C CA . CYS A 1 107 ? 18.059 4.564 1.570 1.00 93.50 107 CYS A CA 1
ATOM 798 C C . CYS A 1 107 ? 16.910 5.487 2.016 1.00 93.50 107 CYS A C 1
ATOM 800 O O . CYS A 1 107 ? 16.234 5.208 3.012 1.00 93.50 107 CYS A O 1
ATOM 802 N N . GLY A 1 108 ? 16.644 6.554 1.258 1.00 92.06 108 GLY A N 1
ATOM 803 C CA . GLY A 1 108 ? 15.483 7.422 1.460 1.00 92.06 108 GLY A CA 1
ATOM 804 C C . GLY A 1 108 ? 14.153 6.674 1.314 1.00 92.06 108 GLY A C 1
ATOM 805 O O . GLY A 1 108 ? 13.279 6.798 2.174 1.00 92.06 108 GLY A O 1
ATOM 806 N N . ALA A 1 109 ? 14.009 5.831 0.288 1.00 88.06 109 ALA A N 1
ATOM 807 C CA . ALA A 1 109 ? 12.818 5.004 0.085 1.00 88.06 109 ALA A CA 1
ATOM 808 C C . ALA A 1 109 ? 12.572 4.041 1.267 1.00 88.06 109 ALA A C 1
ATOM 810 O O . ALA A 1 109 ? 11.442 3.920 1.752 1.00 88.06 109 ALA A O 1
ATOM 811 N N . VAL A 1 110 ? 13.630 3.434 1.814 1.00 90.12 110 VAL A N 1
ATOM 812 C CA . VAL A 1 110 ? 13.534 2.609 3.031 1.00 90.12 110 VAL A CA 1
ATOM 813 C C . VAL A 1 110 ? 13.056 3.447 4.221 1.00 90.12 110 VAL A C 1
ATOM 815 O O . VAL A 1 110 ? 12.114 3.047 4.908 1.00 90.12 110 VAL A O 1
ATOM 818 N N . LEU A 1 111 ? 13.632 4.634 4.441 1.00 89.38 111 LEU A N 1
ATOM 819 C CA . LEU A 1 111 ? 13.216 5.528 5.528 1.00 89.38 111 LEU A CA 1
ATOM 820 C C . LEU A 1 111 ? 11.739 5.940 5.407 1.00 89.38 111 LEU A C 1
ATOM 822 O O . LEU A 1 111 ? 11.003 5.882 6.392 1.00 89.38 111 LEU A O 1
ATOM 826 N N . THR A 1 112 ? 11.279 6.302 4.205 1.00 87.75 112 THR A N 1
ATOM 827 C CA . THR A 1 112 ? 9.862 6.644 3.975 1.00 87.75 112 THR A CA 1
ATOM 828 C C . THR A 1 112 ? 8.927 5.460 4.225 1.00 87.75 112 THR A C 1
ATOM 830 O O . THR A 1 112 ? 7.832 5.652 4.753 1.00 87.75 112 THR A O 1
ATOM 833 N N . SER A 1 113 ? 9.374 4.229 3.957 1.00 88.12 113 SER A N 1
ATOM 834 C CA . SER A 1 113 ? 8.610 3.016 4.272 1.00 88.12 113 SER A CA 1
ATOM 835 C C . SER A 1 113 ? 8.428 2.830 5.782 1.00 88.12 113 SER A C 1
ATOM 837 O O . SER A 1 113 ? 7.333 2.481 6.222 1.00 88.12 113 SER A O 1
ATOM 839 N N . PHE A 1 114 ? 9.446 3.135 6.599 1.00 88.69 114 PHE A N 1
ATOM 840 C CA . PHE A 1 114 ? 9.312 3.120 8.064 1.00 88.69 114 PHE A CA 1
ATOM 841 C C . PHE A 1 114 ? 8.275 4.134 8.563 1.00 88.69 114 PHE A C 1
ATOM 843 O O . PHE A 1 114 ? 7.488 3.808 9.455 1.00 88.69 114 PHE A O 1
ATOM 850 N N . VAL A 1 115 ? 8.240 5.337 7.981 1.00 85.56 115 VAL A N 1
ATOM 851 C CA . VAL A 1 115 ? 7.230 6.356 8.314 1.00 85.56 115 VAL A CA 1
ATOM 852 C C . VAL A 1 115 ? 5.831 5.876 7.911 1.00 85.56 115 VAL A C 1
ATOM 854 O O . VAL A 1 115 ? 4.921 5.873 8.742 1.00 85.56 115 VAL A O 1
ATOM 857 N N . GLY A 1 116 ? 5.671 5.381 6.679 1.00 85.94 116 GLY A N 1
ATOM 858 C CA . GLY A 1 116 ? 4.388 4.896 6.163 1.00 85.94 116 GLY A CA 1
ATOM 859 C C . GLY A 1 116 ? 3.819 3.715 6.957 1.00 85.94 116 GLY A C 1
ATOM 860 O O . GLY A 1 116 ? 2.657 3.744 7.368 1.00 85.94 116 GLY A O 1
ATOM 861 N N . VAL A 1 117 ? 4.639 2.698 7.242 1.00 86.75 117 VAL A N 1
ATOM 862 C CA . VAL A 1 117 ? 4.218 1.522 8.026 1.00 86.75 117 VAL A CA 1
ATOM 863 C C . VAL A 1 117 ? 3.910 1.895 9.474 1.00 86.75 117 VAL A C 1
ATOM 865 O O . VAL A 1 117 ? 2.954 1.367 10.048 1.00 86.75 117 VAL A O 1
ATOM 868 N N . SER A 1 118 ? 4.668 2.830 10.057 1.00 86.31 118 SER A N 1
ATOM 869 C CA . SER A 1 118 ? 4.375 3.359 11.391 1.00 86.31 118 SER A CA 1
ATOM 870 C C . SER A 1 118 ? 2.973 3.969 11.450 1.00 86.31 118 SER A C 1
ATOM 872 O O . SER A 1 118 ? 2.194 3.606 12.333 1.00 86.31 118 SER A O 1
ATOM 874 N N . GLY A 1 119 ? 2.617 4.824 10.484 1.00 83.56 119 GLY A N 1
ATOM 875 C CA . GLY A 1 119 ? 1.278 5.412 10.376 1.00 83.56 119 GLY A CA 1
ATOM 876 C C . GLY A 1 119 ? 0.176 4.362 10.204 1.00 83.56 119 GLY A C 1
ATOM 877 O O . GLY A 1 119 ? -0.790 4.346 10.973 1.00 83.56 119 GLY A O 1
ATOM 878 N N . LEU A 1 120 ? 0.355 3.430 9.261 1.00 87.50 120 LEU A N 1
ATOM 879 C CA . LEU A 1 120 ? -0.622 2.378 8.961 1.00 87.50 120 LEU A CA 1
ATOM 880 C C . LEU A 1 120 ? -0.889 1.469 10.169 1.00 87.50 120 LEU A C 1
ATOM 882 O O . LEU A 1 120 ? -2.037 1.310 10.585 1.00 87.50 120 LEU A O 1
ATOM 886 N N . ILE A 1 121 ? 0.161 0.895 10.767 1.00 88.56 121 ILE A N 1
ATOM 887 C CA . ILE A 1 121 ? 0.017 -0.018 11.910 1.00 88.56 121 ILE A CA 1
ATOM 888 C C . ILE A 1 121 ? -0.547 0.729 13.119 1.00 88.56 121 ILE A C 1
ATOM 890 O O . ILE A 1 121 ? -1.373 0.168 13.844 1.00 88.56 121 ILE A O 1
ATOM 894 N N . ARG A 1 122 ? -0.164 1.995 13.334 1.00 87.00 122 ARG A N 1
ATOM 895 C CA . ARG A 1 122 ? -0.732 2.823 14.405 1.00 87.00 122 ARG A CA 1
ATOM 896 C C . ARG A 1 122 ? -2.243 2.981 14.227 1.00 87.00 122 ARG A C 1
ATOM 898 O O . ARG A 1 122 ? -2.976 2.713 15.176 1.00 87.00 122 ARG A O 1
ATOM 905 N N . ARG A 1 123 ? -2.716 3.324 13.023 1.00 86.00 123 ARG A N 1
ATOM 906 C CA . ARG A 1 123 ? -4.156 3.438 12.717 1.00 86.00 123 ARG A CA 1
ATOM 907 C C . ARG A 1 123 ? -4.887 2.111 12.869 1.00 86.00 123 ARG A C 1
ATOM 909 O O . ARG A 1 123 ? -5.835 2.049 13.637 1.00 86.00 123 ARG A O 1
ATOM 916 N N . MET A 1 124 ? -4.377 1.031 12.281 1.00 88.50 124 MET A N 1
ATOM 917 C CA . MET A 1 124 ? -4.973 -0.304 12.439 1.00 88.50 124 MET A CA 1
ATOM 918 C C . MET A 1 124 ? -5.025 -0.765 13.902 1.00 88.50 124 MET A C 1
ATOM 920 O O . MET A 1 124 ? -5.922 -1.509 14.295 1.00 88.50 124 MET A O 1
ATOM 924 N N . THR A 1 125 ? -4.062 -0.348 14.728 1.00 87.75 125 THR A N 1
ATOM 925 C CA . THR A 1 125 ? -4.082 -0.655 16.162 1.00 87.75 125 THR A CA 1
ATOM 926 C C . THR A 1 125 ? -5.104 0.207 16.909 1.00 87.75 125 THR A C 1
ATOM 928 O O . THR A 1 125 ? -5.793 -0.312 17.783 1.00 87.75 125 THR A O 1
ATOM 931 N N . LEU A 1 126 ? -5.254 1.491 16.554 1.00 84.25 126 LEU A N 1
ATOM 932 C CA . LEU A 1 126 ? -6.302 2.370 17.097 1.00 84.25 126 LEU A CA 1
ATOM 933 C C . LEU A 1 126 ? -7.709 1.876 16.729 1.00 84.25 126 LEU A C 1
ATOM 935 O O . LEU A 1 126 ? -8.579 1.844 17.598 1.00 84.25 126 LEU A O 1
ATOM 939 N N . ASP A 1 127 ? -7.877 1.378 15.503 1.00 83.75 127 ASP A N 1
ATOM 940 C CA . ASP A 1 127 ? -9.090 0.714 14.997 1.00 83.75 127 ASP A CA 1
ATOM 941 C C . ASP A 1 127 ? -9.273 -0.701 15.580 1.00 83.75 127 ASP A C 1
ATOM 943 O O . ASP A 1 127 ? -10.131 -1.473 15.159 1.00 83.75 127 ASP A O 1
ATOM 947 N N . ARG A 1 128 ? -8.446 -1.070 16.566 1.00 79.00 128 ARG A N 1
ATOM 948 C CA . ARG A 1 128 ? -8.491 -2.324 17.326 1.00 79.00 128 ARG A CA 1
ATOM 949 C C . ARG A 1 128 ? -8.281 -3.589 16.493 1.00 79.00 128 ARG A C 1
ATOM 951 O O . ARG A 1 128 ? -8.395 -4.674 17.063 1.00 79.00 128 ARG A O 1
ATOM 958 N N . ILE A 1 129 ? -7.879 -3.491 15.226 1.00 85.44 129 ILE A N 1
ATOM 959 C CA . ILE A 1 129 ? -7.526 -4.641 14.377 1.00 85.44 129 ILE A CA 1
ATOM 960 C C . ILE A 1 129 ? -6.285 -5.333 14.947 1.00 85.44 129 ILE A C 1
ATOM 962 O O . ILE A 1 129 ? -6.282 -6.541 15.168 1.00 85.44 129 ILE A O 1
ATOM 966 N N . LEU A 1 130 ? -5.246 -4.559 15.272 1.00 87.50 130 LEU A N 1
ATOM 967 C CA . LEU A 1 130 ? -3.991 -5.066 15.834 1.00 87.50 130 LEU A CA 1
ATOM 968 C C . LEU A 1 130 ? -3.926 -4.926 17.370 1.00 87.50 130 LEU A C 1
ATOM 970 O O . LEU A 1 130 ? -4.729 -4.204 17.966 1.00 87.50 130 LEU A O 1
ATOM 974 N N . PRO A 1 131 ? -2.996 -5.626 18.052 1.00 84.44 131 PRO A N 1
ATOM 975 C CA . PRO A 1 131 ? -2.878 -5.566 19.508 1.00 84.44 131 PRO A CA 1
ATOM 976 C C . PRO A 1 131 ? -2.449 -4.190 20.048 1.00 84.44 131 PRO A C 1
ATOM 978 O O . PRO A 1 131 ? -1.399 -3.663 19.680 1.00 84.44 131 PRO A O 1
ATOM 981 N N . GLN A 1 132 ? -3.181 -3.674 21.044 1.00 85.12 132 GLN A N 1
ATOM 982 C CA . GLN A 1 132 ? -2.978 -2.335 21.631 1.00 85.12 132 GLN A CA 1
ATOM 983 C C . GLN A 1 132 ? -1.562 -2.071 22.170 1.00 85.12 132 GLN A C 1
ATOM 985 O O . GLN A 1 132 ? -1.134 -0.924 22.278 1.00 85.12 132 GLN A O 1
ATOM 990 N N . PHE A 1 133 ? -0.794 -3.111 22.510 1.00 85.94 133 PHE A N 1
ATOM 991 C CA . PHE A 1 133 ? 0.568 -2.928 23.009 1.00 85.94 133 PHE A CA 1
ATOM 992 C C . PHE A 1 133 ? 1.509 -2.314 21.957 1.00 85.94 133 PHE A C 1
ATOM 994 O O . PHE A 1 133 ? 2.529 -1.737 22.344 1.00 85.94 133 PHE A O 1
ATOM 1001 N N . LEU A 1 134 ? 1.199 -2.415 20.659 1.00 88.81 134 LEU A N 1
ATOM 1002 C CA . LEU A 1 134 ? 1.997 -1.793 19.597 1.00 88.81 134 LEU A CA 1
ATOM 1003 C C . LEU A 1 134 ? 2.022 -0.261 19.713 1.00 88.81 134 LEU A C 1
ATOM 1005 O O . LEU A 1 134 ? 3.043 0.343 19.401 1.00 88.81 134 LEU A O 1
ATOM 1009 N N . LEU A 1 135 ? 0.968 0.342 20.276 1.00 87.56 135 LEU A N 1
ATOM 1010 C CA . LEU A 1 135 ? 0.833 1.789 20.492 1.00 87.56 135 LEU A CA 1
ATOM 1011 C C . LEU A 1 135 ? 1.615 2.325 21.697 1.00 87.56 135 LEU A C 1
ATOM 1013 O O . LEU A 1 135 ? 1.467 3.490 22.053 1.00 87.56 135 LEU A O 1
ATOM 1017 N N . LYS A 1 136 ? 2.414 1.500 22.386 1.00 87.94 136 LYS A N 1
ATOM 1018 C CA . LYS A 1 136 ? 3.196 2.004 23.519 1.00 87.94 136 LYS A CA 1
ATOM 1019 C C . LYS A 1 136 ? 4.289 2.943 23.016 1.00 87.94 136 LYS A C 1
ATOM 1021 O O . LYS A 1 136 ? 5.297 2.493 22.467 1.00 87.94 136 LYS A O 1
ATOM 1026 N N . GLU A 1 137 ? 4.098 4.222 23.295 1.00 88.81 137 GLU A N 1
ATOM 1027 C CA . GLU A 1 137 ? 5.038 5.275 22.947 1.00 88.81 137 GLU A CA 1
ATOM 1028 C C . GLU A 1 137 ? 6.195 5.370 23.958 1.00 88.81 137 GLU A C 1
ATOM 1030 O O . GLU A 1 137 ? 6.083 5.004 25.136 1.00 88.81 137 GLU A O 1
ATOM 1035 N N . ASN A 1 138 ? 7.350 5.828 23.478 1.00 88.06 138 ASN A N 1
ATOM 1036 C CA . ASN A 1 138 ? 8.483 6.216 24.312 1.00 88.06 138 ASN A CA 1
ATOM 1037 C C . ASN A 1 138 ? 8.340 7.680 24.781 1.00 88.06 138 ASN A C 1
ATOM 1039 O O . ASN A 1 138 ? 7.411 8.385 24.401 1.00 88.06 138 ASN A O 1
ATOM 1043 N N . ARG A 1 139 ? 9.301 8.182 25.572 1.00 85.12 139 ARG A N 1
ATOM 1044 C CA . ARG A 1 139 ? 9.306 9.584 26.050 1.00 85.12 139 ARG A CA 1
ATOM 1045 C C . ARG A 1 139 ? 9.309 10.640 24.932 1.00 85.12 139 ARG A C 1
ATOM 1047 O O . ARG A 1 139 ? 9.072 11.804 25.218 1.00 85.12 139 ARG A O 1
ATOM 1054 N N . ARG A 1 140 ? 9.619 10.253 23.692 1.00 84.38 140 ARG A N 1
ATOM 1055 C CA . ARG A 1 140 ? 9.684 11.129 22.513 1.00 84.38 140 ARG A CA 1
ATOM 1056 C C . ARG A 1 140 ? 8.451 10.987 21.605 1.00 84.38 140 ARG A C 1
ATOM 1058 O O . ARG A 1 140 ? 8.486 11.483 20.488 1.00 84.38 140 ARG A O 1
ATOM 1065 N N . GLY A 1 141 ? 7.401 10.282 22.041 1.00 81.12 141 GLY A N 1
ATOM 1066 C CA . GLY A 1 141 ? 6.162 10.098 21.270 1.00 81.12 141 GLY A CA 1
ATOM 1067 C C . GLY A 1 141 ? 6.267 9.114 20.098 1.00 81.12 141 GLY A C 1
ATOM 1068 O O . GLY A 1 141 ? 5.353 9.015 19.289 1.00 81.12 141 GLY A O 1
ATOM 1069 N N . SER A 1 142 ? 7.369 8.368 19.979 1.00 82.19 142 SER A N 1
ATOM 1070 C CA . SER A 1 142 ? 7.529 7.342 18.940 1.00 82.19 142 SER A CA 1
ATOM 1071 C C . SER A 1 142 ? 7.066 5.981 19.454 1.00 82.19 142 SER A C 1
ATOM 1073 O O . SER A 1 142 ? 7.278 5.666 20.626 1.00 82.19 142 SER A O 1
ATOM 1075 N N . SER A 1 143 ? 6.478 5.160 18.578 1.00 86.75 143 SER A N 1
ATOM 1076 C CA . SER A 1 143 ? 6.070 3.772 18.850 1.00 86.75 143 SER A CA 1
ATOM 1077 C C . SER A 1 143 ? 7.156 2.778 18.390 1.00 86.75 143 SER A C 1
ATOM 1079 O O . SER A 1 143 ? 7.034 2.184 17.316 1.00 86.75 143 SER A O 1
ATOM 1081 N N . PRO A 1 144 ? 8.232 2.537 19.175 1.00 89.12 144 PRO A N 1
ATOM 1082 C CA . PRO A 1 144 ? 9.391 1.750 18.731 1.00 89.12 144 PRO A CA 1
ATOM 1083 C C . PRO A 1 144 ? 9.049 0.294 18.406 1.00 89.12 144 PRO A C 1
ATOM 1085 O O . PRO A 1 144 ? 9.750 -0.355 17.640 1.00 89.12 144 PRO A O 1
ATOM 1088 N N . ARG A 1 145 ? 7.965 -0.232 18.981 1.00 92.06 145 ARG A N 1
ATOM 1089 C CA . ARG A 1 145 ? 7.509 -1.609 18.762 1.00 92.06 145 ARG A CA 1
ATOM 1090 C C . ARG A 1 145 ? 7.054 -1.839 17.326 1.00 92.06 145 ARG A C 1
ATOM 1092 O O . ARG A 1 145 ? 7.319 -2.904 16.785 1.00 92.06 145 ARG A O 1
ATOM 1099 N N . ILE A 1 146 ? 6.410 -0.840 16.722 1.00 91.19 146 ILE A N 1
ATOM 1100 C CA . ILE A 1 146 ? 5.975 -0.893 15.325 1.00 91.19 146 ILE A CA 1
AT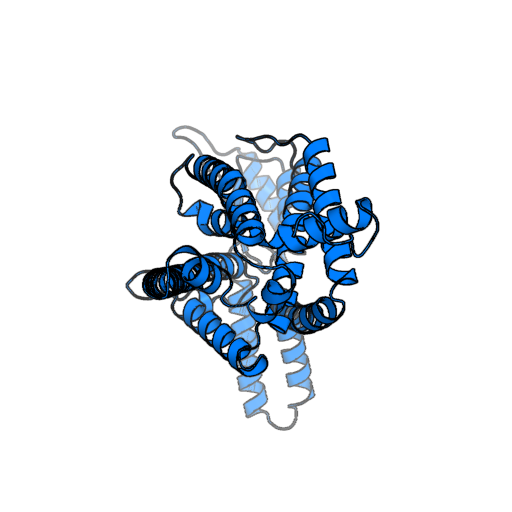OM 1101 C C . ILE A 1 146 ? 7.200 -0.904 14.404 1.00 91.19 146 ILE A C 1
ATOM 1103 O O . ILE A 1 146 ? 7.288 -1.735 13.506 1.00 91.19 146 ILE A O 1
ATOM 1107 N N . LEU A 1 147 ? 8.181 -0.041 14.686 1.00 91.44 147 LEU A N 1
ATOM 1108 C CA . LEU A 1 147 ? 9.430 0.030 13.923 1.00 91.44 147 LEU A CA 1
ATOM 1109 C C . LEU A 1 147 ? 10.235 -1.272 14.026 1.00 91.44 147 LEU A C 1
ATOM 1111 O O . LEU A 1 147 ? 10.716 -1.773 13.016 1.00 91.44 147 LEU A O 1
ATOM 1115 N N . LEU A 1 148 ? 10.340 -1.851 15.226 1.00 93.06 148 LEU A N 1
ATOM 1116 C CA . LEU A 1 148 ? 11.001 -3.143 15.437 1.00 93.06 148 LEU A CA 1
ATOM 1117 C C . LEU A 1 148 ? 10.278 -4.282 14.715 1.00 93.06 148 LEU A C 1
ATOM 1119 O O . LEU A 1 148 ? 10.935 -5.117 14.102 1.00 93.06 148 LEU A O 1
ATOM 1123 N N . LEU A 1 149 ? 8.943 -4.311 14.757 1.00 91.88 149 LEU A N 1
ATOM 1124 C CA . LEU A 1 149 ? 8.151 -5.303 14.029 1.00 91.88 149 LEU A CA 1
ATOM 1125 C C . LEU A 1 149 ? 8.412 -5.218 12.521 1.00 91.88 149 LEU A C 1
ATOM 1127 O O . LEU A 1 149 ? 8.668 -6.240 11.889 1.00 91.88 149 LEU A O 1
ATOM 1131 N N . PHE A 1 150 ? 8.388 -4.009 11.957 1.00 91.94 150 PHE A N 1
ATOM 1132 C CA . PHE A 1 150 ? 8.668 -3.806 10.537 1.00 91.94 150 PHE A CA 1
ATOM 1133 C C . PHE A 1 150 ? 10.118 -4.154 10.179 1.00 91.94 150 PHE A C 1
ATOM 1135 O O . PHE A 1 150 ? 10.357 -4.811 9.174 1.00 91.94 150 PHE A O 1
ATOM 1142 N N . TYR A 1 151 ? 11.085 -3.814 11.032 1.00 93.62 151 TYR A N 1
ATOM 1143 C CA . TYR A 1 151 ? 12.479 -4.216 10.842 1.00 93.62 151 TYR A CA 1
ATOM 1144 C C . TYR A 1 151 ? 12.647 -5.744 10.813 1.00 93.62 151 TYR A C 1
ATOM 1146 O O . TYR A 1 151 ? 13.306 -6.273 9.920 1.00 93.62 151 TYR A O 1
ATOM 1154 N N . LEU A 1 152 ? 12.009 -6.464 11.742 1.00 93.25 152 LEU A N 1
ATOM 1155 C CA . LEU A 1 152 ? 12.016 -7.930 11.753 1.00 93.25 152 LEU A CA 1
ATOM 1156 C C . LEU A 1 152 ? 11.343 -8.514 10.506 1.00 93.25 152 LEU A C 1
ATOM 1158 O O . LEU A 1 152 ? 11.842 -9.495 9.956 1.00 93.25 152 LEU A O 1
ATOM 1162 N N . LEU A 1 153 ? 10.257 -7.897 10.028 1.00 88.62 153 LEU A N 1
ATOM 1163 C CA . LEU A 1 153 ? 9.624 -8.266 8.762 1.00 88.62 153 LEU A CA 1
ATOM 1164 C C . LEU A 1 153 ? 10.615 -8.108 7.597 1.00 88.62 153 LEU A C 1
ATOM 1166 O O . LEU A 1 153 ? 10.806 -9.057 6.841 1.00 88.62 153 LEU A O 1
ATOM 1170 N N . CYS A 1 154 ? 11.301 -6.968 7.488 1.00 89.38 154 CYS A N 1
ATOM 1171 C CA . CYS A 1 154 ? 12.303 -6.733 6.447 1.00 89.38 154 CYS A CA 1
ATOM 1172 C C . CYS A 1 154 ? 13.450 -7.752 6.501 1.00 89.38 154 CYS A C 1
ATOM 1174 O O . CYS A 1 154 ? 13.828 -8.294 5.464 1.00 89.38 154 CYS A O 1
ATOM 1176 N N . LEU A 1 155 ? 13.965 -8.068 7.696 1.00 90.75 155 LEU A N 1
ATOM 1177 C CA . LEU A 1 155 ? 14.982 -9.113 7.867 1.00 90.75 155 LEU A CA 1
ATOM 1178 C C . LEU A 1 155 ? 14.468 -10.490 7.439 1.00 90.75 155 LEU A C 1
ATOM 1180 O O . LEU A 1 155 ? 15.195 -11.236 6.787 1.00 90.75 155 LEU A O 1
ATOM 1184 N N . SER A 1 156 ? 13.220 -10.822 7.778 1.00 86.50 156 SER A N 1
ATOM 1185 C CA . SER A 1 156 ? 12.614 -12.093 7.374 1.00 86.50 156 SER A CA 1
ATOM 1186 C C . SER A 1 156 ? 12.481 -12.196 5.855 1.00 86.50 156 SER A C 1
ATOM 1188 O O . SER A 1 156 ? 12.819 -13.230 5.288 1.00 86.50 156 SER A O 1
ATOM 1190 N N . VAL A 1 157 ? 12.074 -11.112 5.183 1.00 83.56 157 VAL A N 1
ATOM 1191 C CA . VAL A 1 157 ? 11.978 -11.058 3.721 1.00 83.56 157 VAL A CA 1
ATOM 1192 C C . VAL A 1 157 ? 13.360 -11.211 3.102 1.00 83.56 157 VAL A C 1
ATOM 1194 O O . VAL A 1 157 ? 13.521 -12.069 2.246 1.00 83.56 157 VAL A O 1
ATOM 1197 N N . LEU A 1 158 ? 14.361 -10.464 3.577 1.00 86.06 158 LEU A N 1
ATOM 1198 C CA . LEU A 1 158 ? 15.735 -10.559 3.078 1.00 86.06 158 LEU A CA 1
ATOM 1199 C C . LEU A 1 158 ? 16.301 -11.981 3.207 1.00 86.06 158 LEU A C 1
ATOM 1201 O O . LEU A 1 158 ? 16.953 -12.470 2.287 1.00 86.06 158 LEU A O 1
ATOM 1205 N N . TYR A 1 159 ? 16.037 -12.646 4.335 1.00 85.00 159 TYR A N 1
ATOM 1206 C CA . TYR A 1 159 ? 16.482 -14.018 4.568 1.00 85.00 159 TYR A CA 1
ATOM 1207 C C . TYR A 1 159 ? 15.767 -15.021 3.652 1.00 85.00 159 TYR A C 1
ATOM 1209 O O . TYR A 1 159 ? 16.419 -15.880 3.065 1.00 85.00 159 TYR A O 1
ATOM 1217 N N . ILE A 1 160 ? 14.444 -14.897 3.492 1.00 80.12 160 ILE A N 1
ATOM 1218 C CA . ILE A 1 160 ? 13.640 -15.794 2.645 1.00 80.12 160 ILE A CA 1
ATOM 1219 C C . ILE A 1 160 ? 13.980 -15.613 1.161 1.00 80.12 160 ILE A C 1
ATOM 1221 O O . ILE A 1 160 ? 14.059 -16.598 0.432 1.00 80.12 160 ILE A O 1
ATOM 1225 N N . THR A 1 161 ? 14.185 -14.377 0.702 1.00 80.50 161 THR A N 1
ATOM 1226 C CA . THR A 1 161 ? 14.488 -14.099 -0.709 1.00 80.50 161 THR A CA 1
ATOM 1227 C C . THR A 1 161 ? 15.966 -14.264 -1.047 1.00 80.50 161 THR A C 1
ATOM 1229 O O . THR A 1 161 ? 16.315 -14.203 -2.222 1.00 80.50 161 THR A O 1
ATOM 1232 N N . ALA A 1 162 ? 16.843 -14.442 -0.050 1.00 83.12 162 ALA A N 1
ATOM 1233 C CA . ALA A 1 162 ? 18.298 -14.458 -0.215 1.00 83.12 162 ALA A CA 1
ATOM 1234 C C . ALA A 1 162 ? 18.831 -13.247 -1.015 1.00 83.12 162 ALA A C 1
ATOM 1236 O O . ALA A 1 162 ? 19.813 -13.354 -1.747 1.00 83.12 162 ALA A O 1
ATOM 1237 N N . GLY A 1 163 ? 18.153 -12.098 -0.908 1.00 78.94 163 GLY A N 1
ATOM 1238 C CA . GLY A 1 163 ? 18.485 -10.886 -1.663 1.00 78.94 163 GLY A CA 1
ATOM 1239 C C . GLY A 1 163 ? 18.056 -10.887 -3.135 1.00 78.94 163 GLY A C 1
ATOM 1240 O O . GLY A 1 163 ? 18.385 -9.948 -3.852 1.00 78.94 163 GLY A O 1
ATOM 1241 N N . GLN A 1 164 ? 17.306 -11.888 -3.603 1.00 81.31 164 GLN A N 1
ATOM 1242 C CA . GLN A 1 164 ? 16.805 -11.920 -4.977 1.00 81.31 164 GLN A CA 1
ATOM 1243 C C . GLN A 1 164 ? 15.648 -10.933 -5.172 1.00 81.31 164 GLN A C 1
ATOM 1245 O O . GLN A 1 164 ? 14.645 -10.963 -4.453 1.00 81.31 164 GLN A O 1
ATOM 1250 N N . LEU A 1 165 ? 15.767 -10.086 -6.195 1.00 77.06 165 LEU A N 1
ATOM 1251 C CA . LEU A 1 165 ? 14.772 -9.061 -6.517 1.00 77.06 165 LEU A CA 1
ATOM 1252 C C . LEU A 1 165 ? 13.531 -9.633 -7.210 1.00 77.06 165 LEU A C 1
ATOM 1254 O O . LEU A 1 165 ? 12.431 -9.133 -6.993 1.00 77.06 165 LEU A O 1
ATOM 1258 N N . ALA A 1 166 ? 13.679 -10.692 -8.011 1.00 75.00 166 ALA A N 1
ATOM 1259 C CA . ALA A 1 166 ? 12.586 -11.216 -8.833 1.00 75.00 166 ALA A CA 1
ATOM 1260 C C . ALA A 1 166 ? 11.354 -11.684 -8.020 1.00 75.00 166 ALA A C 1
ATOM 1262 O O . ALA A 1 166 ? 10.244 -11.270 -8.362 1.00 75.00 166 ALA A O 1
ATOM 1263 N N . PRO A 1 167 ? 11.488 -12.453 -6.916 1.00 72.31 167 PRO A N 1
ATOM 1264 C CA . PRO A 1 167 ? 10.337 -12.803 -6.078 1.00 72.31 167 PRO A CA 1
ATOM 1265 C C . PRO A 1 167 ? 9.677 -11.573 -5.437 1.00 72.31 167 PRO A C 1
ATOM 1267 O O . PRO A 1 167 ? 8.451 -11.486 -5.348 1.00 72.31 167 PRO A O 1
ATOM 1270 N N . LEU A 1 168 ? 10.485 -10.593 -5.021 1.00 78.38 168 LEU A N 1
ATOM 1271 C CA . LEU A 1 168 ? 10.005 -9.387 -4.349 1.00 78.38 168 LEU A CA 1
ATOM 1272 C C . LEU A 1 168 ? 9.258 -8.453 -5.311 1.00 78.38 168 LEU A C 1
ATOM 1274 O O . LEU A 1 168 ? 8.224 -7.890 -4.945 1.00 78.38 168 LEU A O 1
ATOM 1278 N N . ALA A 1 169 ? 9.734 -8.349 -6.553 1.00 77.62 169 ALA A N 1
ATOM 1279 C CA . ALA A 1 169 ? 9.092 -7.587 -7.619 1.00 77.62 169 ALA A CA 1
ATOM 1280 C C . ALA A 1 169 ? 7.662 -8.078 -7.884 1.00 77.62 169 ALA A C 1
ATOM 1282 O O . ALA A 1 169 ? 6.763 -7.261 -8.095 1.00 77.62 169 ALA A O 1
ATOM 1283 N N . GLY A 1 170 ? 7.425 -9.391 -7.797 1.00 76.31 170 GLY A N 1
ATOM 1284 C CA . GLY A 1 170 ? 6.094 -9.970 -7.960 1.00 76.31 170 GLY A CA 1
ATOM 1285 C C . GLY A 1 170 ? 5.115 -9.579 -6.856 1.00 76.31 170 GLY A C 1
ATOM 1286 O O . GLY A 1 170 ? 4.015 -9.098 -7.147 1.00 76.31 170 GLY A O 1
ATOM 1287 N N . VAL A 1 171 ? 5.537 -9.704 -5.591 1.00 81.56 171 VAL A N 1
ATOM 1288 C CA . VAL A 1 171 ? 4.733 -9.264 -4.436 1.00 81.56 171 VAL A CA 1
ATOM 1289 C C . VAL A 1 171 ? 4.426 -7.777 -4.551 1.00 81.56 171 VAL A C 1
ATOM 1291 O O . VAL A 1 171 ? 3.275 -7.375 -4.388 1.00 81.56 171 VAL A O 1
ATOM 1294 N N . TYR A 1 172 ? 5.438 -6.971 -4.863 1.00 85.69 172 TYR A N 1
ATOM 1295 C CA . TYR A 1 172 ? 5.313 -5.524 -4.951 1.00 85.69 172 TYR A CA 1
ATOM 1296 C C . TY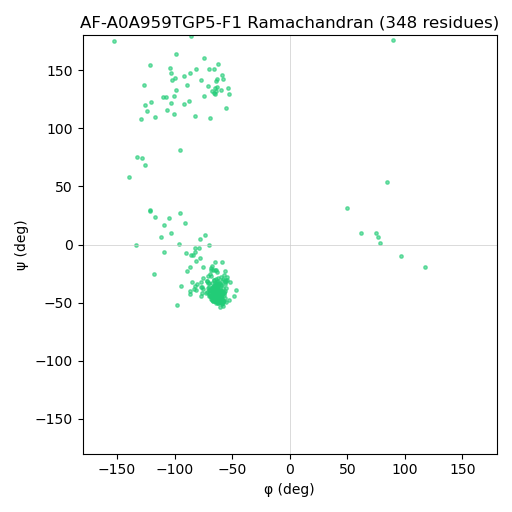R A 1 172 ? 4.357 -5.085 -6.067 1.00 85.69 172 TYR A C 1
ATOM 1298 O O . TYR A 1 172 ? 3.409 -4.346 -5.803 1.00 85.69 172 TYR A O 1
ATOM 1306 N N . THR A 1 173 ? 4.541 -5.603 -7.285 1.00 86.94 173 THR A N 1
ATOM 1307 C CA . THR A 1 173 ? 3.752 -5.214 -8.466 1.00 86.94 173 THR A CA 1
ATOM 1308 C C . THR A 1 173 ? 2.272 -5.536 -8.289 1.00 86.94 173 THR A C 1
ATOM 1310 O O . THR A 1 173 ? 1.416 -4.670 -8.483 1.00 86.94 173 THR A O 1
ATOM 1313 N N . ILE A 1 174 ? 1.952 -6.770 -7.886 1.00 89.62 174 ILE A N 1
ATOM 1314 C CA . ILE A 1 174 ? 0.557 -7.198 -7.733 1.00 89.62 174 ILE A CA 1
ATOM 1315 C C . ILE A 1 174 ? -0.092 -6.487 -6.539 1.00 89.62 174 ILE A C 1
ATOM 1317 O O . ILE A 1 174 ? -1.210 -5.988 -6.671 1.00 89.62 174 ILE A O 1
ATOM 1321 N N . SER A 1 175 ? 0.610 -6.367 -5.404 1.00 90.06 175 SER A N 1
ATOM 1322 C CA . SER A 1 175 ? 0.078 -5.664 -4.225 1.00 90.06 175 SER A CA 1
ATOM 1323 C C . SER A 1 175 ? -0.229 -4.201 -4.528 1.00 90.06 175 SER A C 1
ATOM 1325 O O . SER A 1 175 ? -1.319 -3.731 -4.206 1.00 90.06 175 SER A O 1
ATOM 1327 N N . PHE A 1 176 ? 0.698 -3.492 -5.179 1.00 89.94 176 PHE A N 1
ATOM 1328 C CA . PHE A 1 176 ? 0.518 -2.088 -5.546 1.00 89.94 176 PHE A CA 1
ATOM 1329 C C . PHE A 1 176 ? -0.704 -1.899 -6.450 1.00 89.94 176 PHE A C 1
ATOM 1331 O O . PHE A 1 176 ? -1.586 -1.095 -6.143 1.00 89.94 176 PHE A O 1
ATOM 1338 N N . LEU A 1 177 ? -0.811 -2.682 -7.526 1.00 92.12 177 LEU A N 1
ATOM 1339 C CA . LEU A 1 177 ? -1.940 -2.576 -8.449 1.00 92.12 177 LEU A CA 1
ATOM 1340 C C . LEU A 1 177 ? -3.280 -2.905 -7.774 1.00 92.12 177 LEU A C 1
ATOM 1342 O O . LEU A 1 177 ? -4.271 -2.216 -8.018 1.00 92.12 177 LEU A O 1
ATOM 1346 N N . LEU A 1 178 ? -3.325 -3.904 -6.888 1.00 92.50 178 LEU A N 1
ATOM 1347 C CA . LEU A 1 178 ? -4.537 -4.215 -6.125 1.00 92.50 178 LEU A CA 1
ATOM 1348 C C . LEU A 1 178 ? -4.922 -3.085 -5.162 1.00 92.50 178 LEU A C 1
ATOM 1350 O O . LEU A 1 178 ? -6.103 -2.758 -5.062 1.00 92.50 178 LEU A O 1
ATOM 1354 N N . VAL A 1 179 ? -3.956 -2.439 -4.502 1.00 91.62 179 VAL A N 1
ATOM 1355 C CA . VAL A 1 179 ? -4.217 -1.250 -3.669 1.00 91.62 179 VAL A CA 1
ATOM 1356 C C . VAL A 1 179 ? -4.797 -0.112 -4.511 1.00 91.62 179 VAL A C 1
ATOM 1358 O O . VAL A 1 179 ? -5.795 0.493 -4.115 1.00 91.62 179 VAL A O 1
ATOM 1361 N N . MET A 1 180 ? -4.257 0.133 -5.707 1.00 92.25 180 MET A N 1
ATOM 1362 C CA . MET A 1 180 ? -4.802 1.138 -6.628 1.00 92.25 180 MET A CA 1
ATOM 1363 C C . MET A 1 180 ? -6.224 0.788 -7.096 1.00 92.25 180 MET A C 1
ATOM 1365 O O . MET A 1 180 ? -7.086 1.668 -7.175 1.00 92.25 180 MET A O 1
ATOM 1369 N N . ALA A 1 181 ? -6.510 -0.495 -7.338 1.00 94.31 181 ALA A N 1
ATOM 1370 C CA . ALA A 1 181 ? -7.867 -0.959 -7.623 1.00 94.31 181 ALA A CA 1
ATOM 1371 C C . ALA A 1 181 ? -8.802 -0.721 -6.423 1.00 94.31 181 ALA A C 1
ATOM 1373 O O . ALA A 1 181 ? -9.919 -0.228 -6.602 1.00 94.31 181 ALA A O 1
ATOM 1374 N N . PHE A 1 182 ? -8.342 -0.981 -5.194 1.00 94.38 182 PHE A N 1
ATOM 1375 C CA . PHE A 1 182 ? -9.106 -0.691 -3.980 1.00 94.38 182 PHE A CA 1
ATOM 1376 C C . PHE A 1 182 ? -9.343 0.804 -3.761 1.00 94.38 182 PHE A C 1
ATOM 1378 O O . PHE A 1 182 ? -10.415 1.163 -3.281 1.00 94.38 182 PHE A O 1
ATOM 1385 N N . PHE A 1 183 ? -8.426 1.689 -4.158 1.00 91.56 183 PHE A N 1
ATOM 1386 C CA . PHE A 1 183 ? -8.674 3.136 -4.133 1.00 91.56 183 PHE A CA 1
ATOM 1387 C C . PHE A 1 183 ? -9.830 3.522 -5.064 1.00 91.56 183 PHE A C 1
ATOM 1389 O O . PHE A 1 183 ? -10.720 4.278 -4.665 1.00 91.56 183 PHE A O 1
ATOM 1396 N N . ALA A 1 184 ? -9.870 2.964 -6.278 1.00 93.38 184 ALA A N 1
ATOM 1397 C CA . ALA A 1 184 ? -10.971 3.199 -7.211 1.00 93.38 184 ALA A CA 1
ATOM 1398 C C . ALA A 1 184 ? -12.302 2.615 -6.696 1.00 93.38 184 ALA A C 1
ATOM 1400 O O . ALA A 1 184 ? -13.328 3.300 -6.713 1.00 93.38 184 ALA A O 1
ATOM 1401 N N . LEU A 1 185 ? -12.289 1.389 -6.164 1.00 94.81 185 LEU A N 1
ATOM 1402 C CA . LEU A 1 185 ? -13.469 0.759 -5.557 1.00 94.81 185 LEU A CA 1
ATOM 1403 C C . LEU A 1 185 ? -13.963 1.525 -4.321 1.00 94.81 185 LEU A C 1
ATOM 1405 O O . LEU A 1 185 ? -15.160 1.770 -4.186 1.00 94.81 185 LEU A O 1
ATOM 1409 N N . GLY A 1 186 ? -13.057 1.961 -3.447 1.00 92.62 186 GLY A N 1
ATOM 1410 C CA . GLY A 1 186 ? -13.369 2.783 -2.279 1.00 92.62 186 GLY A CA 1
ATOM 1411 C C . GLY A 1 186 ? -14.001 4.118 -2.669 1.00 92.62 186 GLY A C 1
ATOM 1412 O O . GLY A 1 186 ? -14.966 4.556 -2.040 1.00 92.62 186 GLY A O 1
ATOM 1413 N N . ASN A 1 187 ? -13.535 4.727 -3.763 1.00 91.75 187 ASN A N 1
ATOM 1414 C CA . ASN A 1 187 ? -14.144 5.932 -4.320 1.00 91.75 187 ASN A CA 1
ATOM 1415 C C . ASN A 1 187 ? -15.602 5.686 -4.751 1.00 91.75 187 ASN A C 1
ATOM 1417 O O . ASN A 1 187 ? -16.487 6.465 -4.387 1.00 91.75 187 ASN A O 1
ATOM 1421 N N . PHE A 1 188 ? -15.880 4.576 -5.446 1.00 91.75 188 PHE A N 1
ATOM 1422 C CA . PHE A 1 188 ? -17.252 4.177 -5.784 1.00 91.75 188 PHE A CA 1
ATOM 1423 C C . PHE A 1 188 ? -18.107 3.920 -4.542 1.00 91.75 188 PHE A C 1
ATOM 1425 O O . PHE A 1 188 ? -19.215 4.445 -4.440 1.00 91.75 188 PHE A O 1
ATOM 1432 N N . LEU A 1 189 ? -17.592 3.168 -3.569 1.00 91.19 189 LEU A N 1
ATOM 1433 C CA . LEU A 1 189 ? -18.313 2.875 -2.330 1.00 91.19 189 LEU A CA 1
ATOM 1434 C C . LEU A 1 189 ? -18.688 4.155 -1.575 1.00 91.19 189 LEU A C 1
ATOM 1436 O O . LEU A 1 189 ? -19.826 4.282 -1.129 1.00 91.19 189 LEU A O 1
ATOM 1440 N N . LEU A 1 190 ? -17.782 5.133 -1.485 1.00 90.00 190 LEU A N 1
ATOM 1441 C CA . LEU A 1 190 ? -18.076 6.435 -0.878 1.00 90.00 190 LEU A CA 1
ATOM 1442 C C . LEU A 1 190 ? -19.101 7.234 -1.686 1.00 90.00 190 LEU A C 1
ATOM 1444 O O . LEU A 1 190 ? -19.955 7.901 -1.096 1.00 90.00 190 LEU A O 1
ATOM 1448 N N . LYS A 1 191 ? -19.052 7.152 -3.020 1.00 87.75 191 LYS A N 1
ATOM 1449 C CA . LYS A 1 191 ? -20.055 7.764 -3.895 1.00 87.75 191 LYS A CA 1
ATOM 1450 C C . LYS A 1 191 ? -21.446 7.182 -3.676 1.00 87.75 191 LYS A C 1
ATOM 1452 O O . LYS A 1 191 ? -22.355 7.985 -3.645 1.00 87.75 191 LYS A O 1
ATOM 1457 N N . PHE A 1 192 ? -21.603 5.877 -3.461 1.00 86.88 192 PHE A N 1
ATOM 1458 C CA . PHE A 1 192 ? -22.922 5.253 -3.269 1.00 86.88 192 PHE A CA 1
ATOM 1459 C C . PHE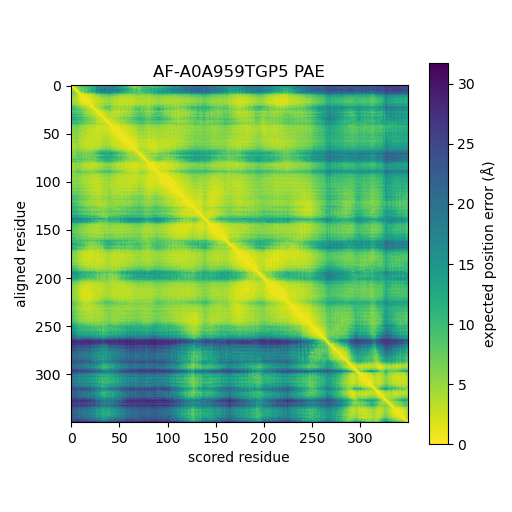 A 1 192 ? -23.421 5.266 -1.819 1.00 86.88 192 PHE A C 1
ATOM 1461 O O . PHE A 1 192 ? -24.597 5.489 -1.556 1.00 86.88 192 PHE A O 1
ATOM 1468 N N . LYS A 1 193 ? -22.547 4.981 -0.847 1.00 85.31 193 LYS A N 1
ATOM 1469 C CA . LYS A 1 193 ? -22.947 4.809 0.562 1.00 85.31 193 LYS A CA 1
ATOM 1470 C C . LYS A 1 193 ? -22.929 6.114 1.355 1.00 85.31 193 LYS A C 1
ATOM 1472 O O . LYS A 1 193 ? -23.571 6.191 2.398 1.00 85.31 193 LYS A O 1
ATOM 1477 N N . ARG A 1 194 ? -22.165 7.123 0.915 1.00 84.69 194 ARG A N 1
ATOM 1478 C CA . ARG A 1 194 ? -21.944 8.379 1.653 1.00 84.69 194 ARG A CA 1
ATOM 1479 C C . ARG A 1 194 ? -21.950 9.600 0.725 1.00 84.69 194 ARG A C 1
ATOM 1481 O O . ARG A 1 194 ? -20.996 10.380 0.668 1.00 84.69 194 ARG A O 1
ATOM 1488 N N . GLU A 1 195 ? -23.056 9.779 0.008 1.00 81.12 195 GLU A N 1
ATOM 1489 C CA . GLU A 1 195 ? -23.259 10.880 -0.949 1.00 81.12 195 GLU A CA 1
ATOM 1490 C C . GLU A 1 195 ? -23.159 12.275 -0.321 1.00 81.12 195 GLU A C 1
ATOM 1492 O O . GLU A 1 195 ? -22.632 13.190 -0.943 1.00 81.12 195 GLU A O 1
ATOM 1497 N N . ARG A 1 196 ? -23.609 12.429 0.931 1.00 82.25 196 ARG A N 1
ATOM 1498 C CA . ARG A 1 196 ? -23.723 13.729 1.618 1.00 82.25 196 ARG A CA 1
ATOM 1499 C C . ARG A 1 196 ? -22.424 14.239 2.252 1.00 82.25 196 ARG A C 1
ATOM 1501 O O . ARG A 1 196 ? -22.429 15.316 2.842 1.00 82.25 196 ARG A O 1
ATOM 1508 N N . LEU A 1 197 ? -21.330 13.475 2.193 1.00 84.12 197 LEU A N 1
ATOM 1509 C CA . LEU A 1 197 ? -20.053 13.930 2.748 1.00 84.12 197 LEU A CA 1
ATOM 1510 C C . LEU A 1 197 ? -19.506 15.106 1.922 1.00 84.12 197 LEU A C 1
ATOM 1512 O O . LEU A 1 197 ? -19.457 14.987 0.696 1.00 84.12 197 LEU A O 1
ATOM 1516 N N . PRO A 1 198 ? -19.058 16.208 2.555 1.00 82.94 198 PRO A N 1
ATOM 1517 C CA . PRO A 1 198 ? -18.441 17.320 1.841 1.00 82.94 198 PRO A CA 1
ATOM 1518 C C . PRO A 1 198 ? -17.137 16.862 1.176 1.00 82.94 198 PRO A C 1
ATOM 1520 O O . PRO A 1 198 ? -16.312 16.196 1.803 1.00 82.94 198 PRO A O 1
ATOM 1523 N N . ARG A 1 199 ? -16.956 17.205 -0.105 1.00 83.56 199 ARG A N 1
ATOM 1524 C CA . ARG A 1 199 ? -15.801 16.790 -0.916 1.00 83.56 199 ARG A CA 1
ATOM 1525 C C . ARG A 1 199 ? -15.101 18.022 -1.484 1.00 83.56 199 ARG A C 1
ATOM 1527 O O . ARG A 1 199 ? -15.716 18.702 -2.304 1.00 83.56 199 ARG A O 1
ATOM 1534 N N . PRO A 1 200 ? -13.849 18.304 -1.082 1.00 79.88 200 PRO A N 1
ATOM 1535 C CA . PRO A 1 200 ? -13.085 19.408 -1.658 1.00 79.88 200 PRO A CA 1
ATOM 1536 C C . PRO A 1 200 ? -12.726 19.141 -3.125 1.00 79.88 200 PRO A C 1
ATOM 1538 O O . PRO A 1 200 ? -12.725 20.063 -3.925 1.00 79.88 200 PRO A O 1
ATOM 1541 N N . GLU A 1 201 ? -12.498 17.874 -3.481 1.00 80.88 201 GLU A N 1
ATOM 1542 C CA . GLU A 1 201 ? -12.140 17.438 -4.831 1.00 80.88 201 GLU A CA 1
ATOM 1543 C C . GLU A 1 201 ? -13.099 16.337 -5.299 1.00 80.88 201 GLU A C 1
ATOM 1545 O O . GLU A 1 201 ? -13.442 15.427 -4.534 1.00 80.88 201 GLU A O 1
ATOM 1550 N N . GLN A 1 202 ? -13.546 16.400 -6.556 1.00 81.88 202 GLN A N 1
ATOM 1551 C CA . GLN A 1 202 ? -14.497 15.441 -7.122 1.00 81.88 202 GLN A CA 1
ATOM 1552 C C . GLN A 1 202 ? -13.953 14.810 -8.404 1.00 81.88 202 GLN A C 1
ATOM 1554 O O . GLN A 1 202 ? -13.725 15.486 -9.400 1.00 81.88 202 GLN A O 1
ATOM 1559 N N . ALA A 1 203 ? -13.816 13.484 -8.405 1.00 86.44 203 ALA A N 1
ATOM 1560 C CA . ALA A 1 203 ? -13.536 12.716 -9.616 1.00 86.44 203 ALA A CA 1
ATOM 1561 C C . ALA A 1 203 ? -14.845 12.304 -10.308 1.00 86.44 203 ALA A C 1
ATOM 1563 O O . ALA A 1 203 ? -15.782 11.850 -9.641 1.00 86.44 203 ALA A O 1
ATOM 1564 N N . ALA A 1 204 ? -14.920 12.411 -11.637 1.00 91.50 204 ALA A N 1
ATOM 1565 C CA . ALA A 1 204 ? -16.069 11.930 -12.403 1.00 91.50 204 ALA A CA 1
ATOM 1566 C C . ALA A 1 204 ? -16.188 10.391 -12.298 1.00 91.50 204 ALA A C 1
ATOM 1568 O O . ALA A 1 204 ? -15.175 9.709 -12.463 1.00 91.50 204 ALA A O 1
ATOM 1569 N N . PRO A 1 205 ? -17.385 9.807 -12.067 1.00 91.19 205 PRO A N 1
ATOM 1570 C CA . PRO A 1 205 ? -17.544 8.351 -11.940 1.00 91.19 205 PRO A CA 1
ATOM 1571 C C . PRO A 1 205 ? -17.001 7.570 -13.143 1.00 91.19 205 PRO A C 1
ATOM 1573 O O . PRO A 1 205 ? -16.370 6.532 -12.971 1.00 91.19 205 PRO A O 1
ATOM 1576 N N . PHE A 1 206 ? -17.181 8.109 -14.352 1.00 94.00 206 PHE A N 1
ATOM 1577 C CA . PHE A 1 206 ? -16.640 7.523 -15.576 1.00 94.00 206 PHE A CA 1
ATOM 1578 C C . PHE A 1 206 ? -15.105 7.455 -15.567 1.00 94.00 206 PHE A C 1
ATOM 1580 O O . PHE A 1 206 ? -14.537 6.420 -15.895 1.00 94.00 206 PHE A O 1
ATOM 1587 N N . ALA A 1 207 ? -14.423 8.514 -15.117 1.00 94.06 207 ALA A N 1
ATOM 1588 C CA . ALA A 1 207 ? -12.963 8.524 -15.018 1.00 94.06 207 ALA A CA 1
ATOM 1589 C C . ALA A 1 207 ? -12.452 7.473 -14.016 1.00 94.06 207 ALA A C 1
ATOM 1591 O O . ALA A 1 207 ? -11.473 6.782 -14.291 1.00 94.06 207 ALA A O 1
ATOM 1592 N N . VAL A 1 208 ? -13.150 7.298 -12.887 1.00 93.81 208 VAL A N 1
ATOM 1593 C CA . VAL A 1 208 ? -12.828 6.252 -11.899 1.00 93.81 208 VAL A CA 1
ATOM 1594 C C . VAL A 1 208 ? -13.054 4.851 -12.482 1.00 93.81 208 VAL A C 1
ATOM 1596 O O . VAL A 1 208 ? -12.250 3.955 -12.236 1.00 93.81 208 VAL A O 1
ATOM 1599 N N . ALA A 1 209 ? -14.100 4.658 -13.296 1.00 95.56 209 ALA A N 1
ATOM 1600 C CA . ALA A 1 209 ? -14.364 3.384 -13.969 1.00 95.56 209 ALA A CA 1
ATOM 1601 C C . ALA A 1 209 ? -13.250 3.031 -14.962 1.00 95.56 209 ALA A C 1
ATOM 1603 O O . ALA A 1 209 ? -12.731 1.916 -14.932 1.00 95.56 209 ALA A O 1
ATOM 1604 N N . VAL A 1 210 ? -12.841 3.992 -15.796 1.00 96.12 210 VAL A N 1
ATOM 1605 C CA . VAL A 1 210 ? -11.727 3.818 -16.741 1.00 96.12 210 VAL A CA 1
ATOM 1606 C C . VAL A 1 210 ? -10.433 3.488 -15.996 1.00 96.12 210 VAL A C 1
ATOM 1608 O O . VAL A 1 210 ? -9.734 2.554 -16.384 1.00 96.12 210 VAL A O 1
ATOM 1611 N N . ALA A 1 211 ? -10.139 4.191 -14.897 1.00 93.56 211 ALA A N 1
ATOM 1612 C CA . ALA A 1 211 ? -8.963 3.915 -14.074 1.00 93.56 211 ALA A CA 1
ATOM 1613 C C . ALA A 1 211 ? -8.992 2.497 -13.479 1.00 93.56 211 ALA A C 1
ATOM 1615 O O . ALA A 1 211 ? -7.991 1.788 -13.548 1.00 93.56 211 ALA A O 1
ATOM 1616 N N . LEU A 1 212 ? -10.139 2.053 -12.950 1.00 95.94 212 LEU A N 1
ATOM 1617 C CA . LEU A 1 212 ? -10.293 0.698 -12.419 1.00 95.94 212 LEU A CA 1
ATOM 1618 C C . LEU A 1 212 ? -10.056 -0.359 -13.504 1.00 95.94 212 LEU A C 1
ATOM 1620 O O . LEU A 1 212 ? -9.288 -1.292 -13.286 1.00 95.94 212 LEU A O 1
ATOM 1624 N N . VAL A 1 213 ? -10.666 -0.198 -14.682 1.00 96.75 213 VAL A N 1
ATOM 1625 C CA . VAL A 1 213 ? -10.477 -1.125 -15.810 1.00 96.75 213 VAL A CA 1
ATOM 1626 C C . VAL A 1 213 ? -9.014 -1.156 -16.255 1.00 96.75 213 VAL A C 1
ATOM 1628 O O . VAL A 1 213 ? -8.472 -2.238 -16.462 1.00 96.75 213 VAL A O 1
ATOM 1631 N N . ALA A 1 214 ? -8.352 -0.000 -16.347 1.00 95.06 214 ALA A N 1
ATOM 1632 C CA . ALA A 1 214 ? -6.944 0.087 -16.727 1.00 95.06 214 ALA A CA 1
ATOM 1633 C C . ALA A 1 214 ? -6.025 -0.619 -15.714 1.00 95.06 214 ALA A C 1
ATOM 1635 O O . ALA A 1 214 ? -5.140 -1.377 -16.109 1.00 95.06 214 ALA A O 1
ATOM 1636 N N . VAL A 1 215 ? -6.263 -0.432 -14.412 1.00 94.62 215 VAL A N 1
ATOM 1637 C CA . VAL A 1 215 ? -5.501 -1.112 -13.352 1.00 94.62 215 VAL A CA 1
ATOM 1638 C C . VAL A 1 215 ? -5.738 -2.623 -13.386 1.00 94.62 215 VAL A C 1
ATOM 1640 O O . VAL A 1 215 ? -4.776 -3.384 -13.335 1.00 94.62 215 VAL A O 1
ATOM 1643 N N . LEU A 1 216 ? -6.985 -3.081 -13.535 1.00 95.25 216 LEU A N 1
ATOM 1644 C CA . LEU A 1 216 ? -7.294 -4.514 -13.646 1.00 95.25 216 LEU A CA 1
ATOM 1645 C C . LEU A 1 216 ? -6.664 -5.143 -14.896 1.00 95.25 216 LEU A C 1
ATOM 1647 O O . LEU A 1 216 ? -6.146 -6.259 -14.836 1.00 95.25 216 LEU A O 1
ATOM 1651 N N . ALA A 1 217 ? -6.650 -4.413 -16.011 1.00 95.00 217 ALA A N 1
ATOM 1652 C CA . ALA A 1 217 ? -5.971 -4.837 -17.226 1.00 95.00 217 ALA A CA 1
ATOM 1653 C C . ALA A 1 217 ? -4.450 -4.951 -17.007 1.00 95.00 217 ALA A C 1
ATOM 1655 O O . ALA A 1 217 ? -3.853 -5.938 -17.433 1.00 95.00 217 ALA A O 1
ATOM 1656 N N . ALA A 1 218 ? -3.835 -4.013 -16.276 1.00 93.44 218 ALA A N 1
ATOM 1657 C CA . ALA A 1 218 ? -2.421 -4.090 -15.904 1.00 93.44 218 ALA A CA 1
ATOM 1658 C C . ALA A 1 218 ? -2.117 -5.273 -14.968 1.00 93.44 218 ALA A C 1
ATOM 1660 O O . ALA A 1 218 ? -1.096 -5.940 -15.146 1.00 93.44 218 ALA A O 1
ATOM 1661 N N . VAL A 1 219 ? -2.996 -5.577 -14.002 1.00 92.75 219 VAL A N 1
ATOM 1662 C CA . VAL A 1 219 ? -2.871 -6.775 -13.147 1.00 92.75 219 VAL A CA 1
ATOM 1663 C C . VAL A 1 219 ? -2.866 -8.030 -14.014 1.00 92.75 219 VAL A C 1
ATOM 1665 O O . VAL A 1 219 ? -1.953 -8.848 -13.911 1.00 92.75 219 VAL A O 1
ATOM 1668 N N . TYR A 1 220 ? -3.841 -8.149 -14.918 1.00 93.31 220 TYR A N 1
ATOM 1669 C CA . TYR A 1 220 ? -3.933 -9.279 -15.838 1.00 93.31 220 TYR A CA 1
ATOM 1670 C C . TYR A 1 220 ? -2.691 -9.401 -16.735 1.00 93.31 220 TYR A C 1
ATOM 1672 O O . TYR A 1 220 ? -2.149 -10.495 -16.895 1.00 93.31 220 TYR A O 1
ATOM 1680 N N . GLY A 1 221 ? -2.205 -8.285 -17.285 1.00 92.25 221 GLY A N 1
ATOM 1681 C CA . GLY A 1 221 ? -0.993 -8.261 -18.099 1.00 92.25 221 GLY A CA 1
ATOM 1682 C C . GLY A 1 221 ? 0.235 -8.750 -17.331 1.00 92.25 221 GLY A C 1
ATOM 1683 O O . GLY A 1 221 ? 0.962 -9.604 -17.836 1.00 92.25 221 GLY A O 1
ATOM 1684 N N . ASN A 1 222 ? 0.430 -8.287 -16.093 1.00 90.81 222 ASN A N 1
ATOM 1685 C CA . ASN A 1 222 ? 1.536 -8.738 -15.242 1.00 90.81 222 ASN A CA 1
ATOM 1686 C C . ASN A 1 222 ? 1.430 -10.224 -14.882 1.00 90.81 222 ASN A C 1
ATOM 1688 O O . ASN A 1 222 ? 2.416 -10.944 -15.007 1.00 90.81 222 ASN A O 1
ATOM 1692 N N . MET A 1 223 ? 0.237 -10.710 -14.523 1.00 90.19 223 MET A N 1
ATOM 1693 C CA . MET A 1 223 ? 0.014 -12.135 -14.237 1.00 90.19 223 MET A CA 1
ATOM 1694 C C . MET A 1 223 ? 0.288 -13.027 -15.454 1.00 90.19 223 MET A C 1
ATOM 1696 O O . MET A 1 223 ? 0.732 -14.161 -15.298 1.00 90.19 223 MET A O 1
ATOM 1700 N N . ARG A 1 224 ? 0.020 -12.530 -16.668 1.00 90.31 224 ARG A N 1
ATOM 1701 C CA . ARG A 1 224 ? 0.282 -13.267 -17.909 1.00 90.31 224 ARG A CA 1
ATOM 1702 C C . ARG A 1 224 ? 1.761 -13.264 -18.296 1.00 90.31 224 ARG A C 1
ATOM 1704 O O . ARG A 1 224 ? 2.226 -14.259 -18.843 1.00 90.31 224 ARG A O 1
ATOM 1711 N N . MET A 1 225 ? 2.473 -12.159 -18.064 1.00 86.88 225 MET A N 1
ATOM 1712 C CA . MET A 1 225 ? 3.909 -12.054 -18.357 1.00 86.88 225 MET A CA 1
ATOM 1713 C C . MET A 1 225 ? 4.760 -12.856 -17.378 1.00 86.88 225 MET A C 1
ATOM 1715 O O . MET A 1 225 ? 5.694 -13.524 -17.808 1.00 86.88 225 MET A O 1
ATOM 1719 N N . HIS A 1 226 ? 4.410 -12.796 -16.093 1.00 84.56 226 HIS A N 1
ATOM 1720 C CA . HIS A 1 226 ? 5.164 -13.400 -15.000 1.00 84.56 226 HIS A CA 1
ATOM 1721 C C . HIS A 1 226 ? 4.227 -14.186 -14.072 1.00 84.56 226 HIS A C 1
ATOM 1723 O O . HIS A 1 226 ? 3.893 -13.713 -12.981 1.00 84.56 226 HIS A O 1
ATOM 1729 N N . PRO A 1 227 ? 3.761 -15.384 -14.476 1.00 86.25 227 PRO A N 1
ATOM 1730 C CA . PRO A 1 227 ? 2.903 -16.222 -13.636 1.00 86.25 227 PRO A CA 1
ATOM 1731 C C . PRO A 1 227 ? 3.524 -16.537 -12.268 1.00 86.25 227 PRO A C 1
ATOM 1733 O O . PRO A 1 227 ? 2.815 -16.649 -11.266 1.00 86.25 227 PRO A O 1
ATOM 1736 N N . GLU A 1 228 ? 4.851 -16.623 -12.204 1.00 84.38 228 GLU A N 1
ATOM 1737 C CA . GLU A 1 228 ? 5.622 -16.793 -10.976 1.00 84.38 228 GLU A CA 1
ATOM 1738 C C . GLU A 1 228 ? 5.345 -15.691 -9.941 1.00 84.38 228 GLU A C 1
ATOM 1740 O O . GLU A 1 228 ? 5.281 -15.978 -8.744 1.00 84.38 228 GLU A O 1
ATOM 1745 N N . TYR A 1 229 ? 5.082 -14.452 -10.372 1.00 85.31 229 TYR A N 1
ATOM 1746 C CA . TYR A 1 229 ? 4.787 -13.338 -9.467 1.00 85.31 229 TYR A CA 1
ATOM 1747 C C . TYR A 1 229 ? 3.491 -13.557 -8.694 1.00 85.31 229 TYR A C 1
ATOM 1749 O O . TYR A 1 229 ? 3.411 -13.205 -7.517 1.00 85.31 229 TYR A O 1
ATOM 1757 N N . LEU A 1 230 ? 2.493 -14.181 -9.326 1.00 87.25 230 LEU A N 1
ATOM 1758 C CA . LEU A 1 230 ? 1.230 -14.510 -8.673 1.00 87.25 230 LEU A CA 1
ATOM 1759 C C . LEU A 1 230 ? 1.430 -15.534 -7.556 1.00 87.25 230 LEU A C 1
ATOM 1761 O O . LEU A 1 230 ? 0.852 -15.390 -6.480 1.00 87.25 230 LEU A O 1
ATOM 1765 N N . VAL A 1 231 ? 2.253 -16.555 -7.804 1.00 86.12 231 VAL A N 1
ATOM 1766 C CA . VAL A 1 231 ? 2.533 -17.601 -6.814 1.00 86.12 231 VAL A CA 1
ATOM 1767 C C . VAL A 1 231 ? 3.198 -16.990 -5.586 1.00 86.12 231 VAL A C 1
ATOM 1769 O O . VAL A 1 231 ? 2.728 -17.210 -4.468 1.00 86.12 231 VAL A O 1
ATOM 1772 N N . VAL A 1 232 ? 4.232 -16.166 -5.786 1.00 83.62 232 VAL A N 1
ATOM 1773 C CA . VAL A 1 232 ? 4.922 -15.494 -4.675 1.00 83.62 232 VAL A CA 1
ATOM 1774 C C . VAL A 1 232 ? 3.978 -14.522 -3.958 1.00 83.62 232 VAL A C 1
ATOM 1776 O O . VAL A 1 232 ? 3.920 -14.519 -2.730 1.00 83.62 232 VAL A O 1
ATOM 1779 N N . PHE A 1 233 ? 3.169 -13.751 -4.692 1.00 87.25 233 PHE A N 1
ATOM 1780 C CA . PHE A 1 233 ? 2.160 -12.877 -4.090 1.00 87.25 233 PHE A CA 1
ATOM 1781 C C . PHE A 1 233 ? 1.206 -13.653 -3.173 1.00 87.25 233 PHE A C 1
ATOM 1783 O O . PHE A 1 233 ? 1.033 -13.261 -2.023 1.00 87.25 233 PHE A O 1
ATOM 1790 N N . ILE A 1 234 ? 0.633 -14.773 -3.628 1.00 88.69 234 ILE A N 1
ATOM 1791 C CA . ILE A 1 234 ? -0.294 -15.589 -2.824 1.00 88.69 234 ILE A CA 1
ATOM 1792 C C . ILE A 1 234 ? 0.403 -16.151 -1.578 1.00 88.69 234 ILE A C 1
ATOM 1794 O O . ILE A 1 234 ? -0.183 -16.129 -0.494 1.00 88.69 234 ILE A O 1
ATOM 1798 N N . GLN A 1 235 ? 1.652 -16.608 -1.709 1.00 85.75 235 GLN A N 1
ATOM 1799 C CA . GLN A 1 235 ? 2.437 -17.134 -0.588 1.00 85.75 235 GLN A CA 1
ATOM 1800 C C . GLN A 1 235 ? 2.661 -16.105 0.524 1.00 85.75 235 GLN A C 1
ATOM 1802 O O . GLN A 1 235 ? 2.676 -16.487 1.689 1.00 85.75 235 GLN A O 1
ATOM 1807 N N . TYR A 1 236 ? 2.797 -14.817 0.200 1.00 82.69 236 TYR A N 1
ATOM 1808 C CA . TYR A 1 236 ? 2.896 -13.754 1.208 1.00 82.69 236 TYR A CA 1
ATOM 1809 C C . TYR A 1 236 ? 1.526 -13.239 1.654 1.00 82.69 236 TYR A C 1
ATOM 1811 O O . TYR A 1 236 ? 1.309 -12.978 2.842 1.00 82.69 236 TYR A O 1
ATOM 1819 N N . PHE A 1 237 ? 0.591 -13.104 0.716 1.00 88.00 237 PHE A N 1
ATOM 1820 C CA . PHE A 1 237 ? -0.729 -12.541 0.960 1.00 88.00 237 PHE A CA 1
ATOM 1821 C C . PHE A 1 237 ? -1.557 -13.430 1.885 1.00 88.00 237 PHE A C 1
ATOM 1823 O O . PHE A 1 237 ? -2.101 -12.926 2.862 1.00 88.00 237 PHE A O 1
ATOM 1830 N N . VAL A 1 238 ? -1.628 -14.741 1.630 1.00 91.56 238 VAL A N 1
ATOM 1831 C CA . VAL A 1 238 ? -2.491 -15.653 2.400 1.00 91.56 238 VAL A CA 1
ATOM 1832 C C . VAL A 1 238 ? -2.089 -15.721 3.880 1.00 91.56 238 VAL A C 1
ATOM 1834 O O . VAL A 1 238 ? -2.965 -15.505 4.718 1.00 91.56 238 VAL A O 1
ATOM 1837 N N . PRO A 1 239 ? -0.811 -15.938 4.257 1.00 90.06 239 PRO A N 1
ATOM 1838 C CA . PRO A 1 239 ? -0.408 -15.919 5.662 1.00 90.06 239 PRO A CA 1
ATOM 1839 C C . PRO A 1 239 ? -0.605 -14.551 6.314 1.00 90.06 239 PRO A C 1
ATOM 1841 O O . PRO A 1 239 ? -1.092 -14.479 7.440 1.00 90.06 239 PRO A O 1
ATOM 1844 N N . SER A 1 240 ? -0.279 -13.461 5.611 1.00 88.06 240 SER A N 1
ATOM 1845 C CA . SER A 1 240 ? -0.457 -12.104 6.144 1.00 88.06 240 SER A CA 1
ATOM 1846 C C . SER A 1 240 ? -1.934 -11.795 6.393 1.00 88.06 240 SER A C 1
ATOM 1848 O O . SER A 1 240 ? -2.301 -11.337 7.475 1.00 88.06 240 SER A O 1
ATOM 1850 N N . PHE A 1 241 ? -2.798 -12.110 5.427 1.00 90.81 241 PHE A N 1
ATOM 1851 C CA . PHE A 1 241 ? -4.244 -11.967 5.551 1.00 90.81 241 PHE A CA 1
ATOM 1852 C C . PHE A 1 241 ? -4.790 -12.837 6.680 1.00 90.81 241 PHE A C 1
ATOM 1854 O O . PHE A 1 241 ? -5.575 -12.349 7.487 1.00 90.81 241 PHE A O 1
ATOM 1861 N N . LEU A 1 242 ? -4.335 -14.089 6.795 1.00 92.69 242 LEU A N 1
ATOM 1862 C CA . LEU A 1 242 ? -4.733 -14.986 7.875 1.00 92.69 242 LEU A CA 1
ATOM 1863 C C . LEU A 1 242 ? -4.359 -14.409 9.245 1.00 92.69 242 LEU A C 1
ATOM 1865 O O . LEU A 1 242 ? -5.194 -14.406 10.143 1.00 92.69 242 LEU A O 1
ATOM 1869 N N . ILE A 1 243 ? -3.148 -13.868 9.409 1.00 90.44 243 ILE A N 1
ATOM 1870 C CA . ILE A 1 243 ? -2.732 -13.213 10.658 1.00 90.44 243 ILE A CA 1
ATOM 1871 C C . ILE A 1 243 ? -3.664 -12.044 10.988 1.00 90.44 243 ILE A C 1
ATOM 1873 O O . ILE A 1 243 ? -4.153 -11.960 12.115 1.00 90.44 243 ILE A O 1
ATOM 1877 N N . ILE A 1 244 ? -3.948 -11.162 10.025 1.00 89.94 244 ILE A N 1
ATOM 1878 C CA . ILE A 1 244 ? -4.850 -10.020 10.239 1.00 89.94 244 ILE A CA 1
ATOM 1879 C C . ILE A 1 244 ? -6.274 -10.488 10.559 1.00 89.94 244 ILE A C 1
ATOM 1881 O O . ILE A 1 244 ? -6.888 -9.976 11.494 1.00 89.94 244 ILE A O 1
ATOM 1885 N N . TYR A 1 245 ? -6.779 -11.491 9.846 1.00 88.62 245 TYR A N 1
ATOM 1886 C CA . TYR A 1 245 ? -8.101 -12.072 10.064 1.00 88.62 245 TYR A CA 1
ATOM 1887 C C . TYR A 1 245 ? -8.227 -12.692 11.464 1.00 88.62 245 TYR A C 1
ATOM 1889 O O . TYR A 1 245 ? -9.190 -12.426 12.187 1.00 88.62 245 TYR A O 1
ATOM 1897 N N . LEU A 1 246 ? -7.216 -13.450 11.901 1.00 89.81 246 LEU A N 1
ATOM 1898 C CA . LEU A 1 246 ? -7.145 -13.989 13.260 1.00 89.81 246 LEU A CA 1
ATOM 1899 C C . LEU A 1 246 ? -7.065 -12.866 14.305 1.00 89.81 246 LEU A C 1
ATOM 1901 O O . LEU A 1 246 ? -7.704 -12.953 15.351 1.00 89.81 246 LEU A O 1
ATOM 1905 N N . MET A 1 247 ? -6.318 -11.792 14.039 1.00 86.94 247 MET A N 1
ATOM 1906 C CA . MET A 1 247 ? -6.245 -10.638 14.943 1.00 86.94 247 MET A CA 1
ATOM 1907 C C . MET A 1 247 ? -7.575 -9.883 15.050 1.00 86.94 247 MET A C 1
ATOM 1909 O O . MET A 1 247 ? -7.929 -9.458 16.154 1.00 86.94 247 MET A O 1
ATOM 1913 N N . LEU A 1 248 ? -8.333 -9.778 13.956 1.00 84.75 248 LEU A N 1
ATOM 1914 C CA . LEU A 1 248 ? -9.670 -9.181 13.935 1.00 84.75 248 LEU A CA 1
ATOM 1915 C C . LEU A 1 248 ? -10.660 -10.008 14.770 1.00 84.75 248 LEU A C 1
ATOM 1917 O O . LEU A 1 248 ? -11.386 -9.468 15.601 1.00 84.75 248 LEU A O 1
ATOM 1921 N N . HIS A 1 249 ? -10.622 -11.337 14.636 1.00 83.50 249 HIS A N 1
ATOM 1922 C CA . HIS A 1 249 ? -11.480 -12.259 15.391 1.00 83.50 249 HIS A CA 1
ATOM 1923 C C . HIS A 1 249 ? -10.865 -12.744 16.716 1.00 83.50 249 HIS A C 1
ATOM 1925 O O . HIS A 1 249 ? -11.324 -13.732 17.303 1.00 83.50 249 HIS A O 1
ATOM 1931 N N . ARG A 1 250 ? -9.854 -12.039 17.246 1.00 82.31 250 ARG A N 1
ATOM 1932 C CA . ARG A 1 250 ? -9.108 -12.471 18.441 1.00 82.31 250 ARG A CA 1
ATOM 1933 C C . ARG A 1 250 ? -9.982 -12.710 19.668 1.00 82.31 250 ARG A C 1
ATOM 1935 O O . ARG A 1 250 ? -9.678 -13.595 20.455 1.00 82.31 250 ARG A O 1
ATOM 1942 N N . ASN A 1 251 ? -11.080 -11.971 19.839 1.00 74.56 251 ASN A N 1
ATOM 1943 C CA . ASN A 1 251 ? -11.990 -12.174 20.971 1.00 74.56 251 ASN A CA 1
ATOM 1944 C C . ASN A 1 251 ? -12.685 -13.536 20.909 1.00 74.56 251 ASN A C 1
ATOM 1946 O O . ASN A 1 251 ? -12.772 -14.226 21.925 1.00 74.56 251 ASN A O 1
ATOM 1950 N N . ALA A 1 252 ? -13.150 -13.936 19.722 1.00 80.50 252 ALA A N 1
ATOM 1951 C CA . ALA A 1 252 ? -13.737 -15.253 19.515 1.00 80.50 252 ALA A CA 1
ATOM 1952 C C . ALA A 1 252 ? -12.680 -16.340 19.744 1.00 80.50 252 ALA A C 1
ATOM 1954 O O . ALA A 1 252 ? -12.925 -17.276 20.500 1.00 80.50 252 ALA A O 1
ATOM 1955 N N . LEU A 1 253 ? -11.473 -16.162 19.195 1.00 83.12 253 LEU A N 1
ATOM 1956 C CA . LEU A 1 253 ? -10.352 -17.087 19.397 1.00 83.12 253 LEU A CA 1
ATOM 1957 C C . LEU A 1 253 ? -9.969 -17.237 20.873 1.00 83.12 253 LEU A C 1
ATOM 1959 O O . LEU A 1 253 ? -9.765 -18.355 21.329 1.00 83.12 253 LEU A O 1
ATOM 1963 N N . LEU A 1 254 ? -9.918 -16.144 21.640 1.00 78.56 254 LEU A N 1
ATOM 1964 C CA . LEU A 1 254 ? -9.641 -16.186 23.078 1.00 78.56 254 LEU A CA 1
ATOM 1965 C C . LEU A 1 254 ? -10.747 -16.922 23.846 1.00 78.56 254 LEU A C 1
ATOM 1967 O O . LEU A 1 254 ? -10.436 -17.699 24.746 1.00 78.56 254 LEU A O 1
ATOM 1971 N N . ARG A 1 255 ? -12.025 -16.727 23.489 1.00 78.81 255 ARG A N 1
ATOM 1972 C CA . ARG A 1 255 ? -13.146 -17.475 24.088 1.00 78.81 255 ARG A CA 1
ATOM 1973 C C . ARG A 1 255 ? -13.057 -18.968 23.771 1.00 78.81 255 ARG A C 1
ATOM 1975 O O . ARG A 1 255 ? -13.156 -19.775 24.691 1.00 78.81 255 ARG A O 1
ATOM 1982 N N . TYR A 1 256 ? -12.800 -19.334 22.515 1.00 83.06 256 TYR A N 1
ATOM 1983 C CA . TYR A 1 256 ? -12.573 -20.730 22.129 1.00 83.06 256 TYR A CA 1
ATOM 1984 C C . TYR A 1 256 ? -11.359 -21.326 22.845 1.00 83.06 256 TYR A C 1
ATOM 1986 O O . TYR A 1 256 ? -11.439 -22.442 23.347 1.00 83.06 256 TYR A O 1
ATOM 1994 N N . ALA A 1 257 ? -10.265 -20.571 22.969 1.00 81.00 257 ALA A N 1
ATOM 1995 C CA . ALA A 1 257 ? -9.075 -21.005 23.691 1.00 81.00 257 ALA A CA 1
ATOM 1996 C C . ALA A 1 257 ? -9.369 -21.281 25.172 1.00 81.00 257 ALA A C 1
ATOM 1998 O O . ALA A 1 257 ? -8.848 -22.255 25.704 1.00 81.00 257 ALA A O 1
ATOM 1999 N N . ILE A 1 258 ? -10.225 -20.483 25.827 1.00 78.31 258 ILE A N 1
ATOM 2000 C CA . ILE A 1 258 ? -10.675 -20.756 27.204 1.00 78.31 258 ILE A CA 1
ATOM 2001 C C . ILE A 1 258 ? -11.435 -22.089 27.266 1.00 78.31 258 ILE A C 1
ATOM 2003 O O . ILE A 1 258 ? -11.109 -22.921 28.105 1.00 78.31 258 ILE A O 1
ATOM 2007 N N . VAL A 1 259 ? -12.387 -22.325 26.356 1.00 80.62 259 VAL A N 1
ATOM 2008 C CA . VAL A 1 259 ? -13.187 -23.568 26.320 1.00 80.62 259 VAL A CA 1
ATOM 2009 C C . VAL A 1 259 ? -12.311 -24.801 26.071 1.00 80.62 259 VAL A C 1
ATOM 2011 O O . VAL A 1 259 ? -12.455 -25.818 26.745 1.00 80.62 259 VAL A O 1
ATOM 2014 N N . VAL A 1 260 ? -11.375 -24.710 25.124 1.00 81.00 260 VAL A N 1
ATOM 2015 C CA . VAL A 1 260 ? -10.430 -25.793 24.806 1.00 81.00 260 VAL A CA 1
ATOM 2016 C C . VAL A 1 260 ? -9.478 -26.053 25.974 1.00 81.00 260 VAL A C 1
ATOM 2018 O O . VAL A 1 260 ? -9.181 -27.201 26.292 1.00 81.00 260 VAL A O 1
ATOM 2021 N N . LEU A 1 261 ? -9.010 -25.000 26.643 1.00 78.25 261 LEU A N 1
ATOM 2022 C CA . LEU A 1 261 ? -8.144 -25.125 27.811 1.00 78.25 261 LEU A CA 1
ATOM 2023 C C . LEU A 1 261 ? -8.886 -25.768 28.992 1.00 78.25 261 LEU A C 1
ATOM 2025 O O . LEU A 1 261 ? -8.302 -26.609 29.676 1.00 78.25 261 LEU A O 1
ATOM 2029 N N . ASP A 1 262 ? -10.167 -25.444 29.181 1.00 71.12 262 ASP A N 1
ATOM 2030 C CA . ASP A 1 262 ? -11.032 -26.077 30.182 1.00 71.12 262 ASP A CA 1
ATOM 2031 C C . ASP A 1 262 ? -11.288 -27.570 29.866 1.00 71.12 262 ASP A C 1
ATOM 2033 O O . ASP A 1 262 ? -11.401 -28.369 30.798 1.00 71.12 262 ASP A O 1
ATOM 2037 N N . SER A 1 263 ? -11.309 -27.982 28.588 1.00 74.19 263 SER A N 1
ATOM 2038 C CA . SER A 1 263 ? -11.502 -29.394 28.208 1.00 74.19 263 SER A CA 1
ATOM 2039 C C . SER A 1 263 ? -10.215 -30.232 28.240 1.00 74.19 263 SER A C 1
ATOM 2041 O O . SER A 1 263 ? -10.245 -31.385 28.670 1.00 74.19 263 SER A O 1
ATOM 2043 N N . LEU A 1 264 ? -9.073 -29.667 27.830 1.00 71.88 264 LEU A N 1
ATOM 2044 C CA . LEU A 1 264 ? -7.795 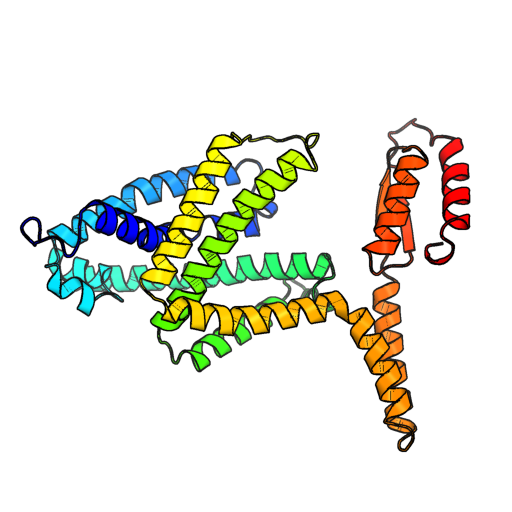-30.387 27.733 1.00 71.88 264 LEU A CA 1
ATOM 2045 C C . LEU A 1 264 ? -7.026 -30.441 29.059 1.00 71.88 264 LEU A C 1
ATOM 2047 O O . LEU A 1 264 ? -6.318 -31.412 29.323 1.00 71.88 264 LEU A O 1
ATOM 2051 N N . MET A 1 265 ? -7.130 -29.412 29.908 1.00 64.50 265 MET A N 1
ATOM 2052 C CA . MET A 1 265 ? -6.318 -29.302 31.131 1.00 64.50 265 MET A CA 1
ATOM 2053 C C . MET A 1 265 ? -7.001 -29.831 32.400 1.00 64.50 265 MET A C 1
ATOM 2055 O O . MET A 1 265 ? -6.631 -29.431 33.508 1.00 64.50 265 MET A O 1
ATOM 2059 N N . LEU A 1 266 ? -7.927 -30.788 32.274 1.00 60.59 266 LEU A N 1
ATOM 2060 C CA . LEU A 1 266 ? -8.544 -31.476 33.420 1.00 60.59 266 LEU A CA 1
ATOM 2061 C C . LEU A 1 266 ? -7.502 -32.116 34.368 1.00 60.59 266 LEU A C 1
ATOM 2063 O O . LEU A 1 266 ? -7.739 -32.202 35.572 1.00 60.59 266 LEU A O 1
ATOM 2067 N N . GLY A 1 267 ? -6.321 -32.494 33.855 1.00 57.59 267 GLY A N 1
ATOM 2068 C CA . GLY A 1 267 ? -5.242 -33.123 34.630 1.00 57.59 267 GLY A CA 1
ATOM 2069 C C . GLY A 1 267 ? -4.261 -32.174 35.339 1.00 57.59 267 GLY A C 1
ATOM 2070 O O . GLY A 1 267 ? -3.600 -32.592 36.287 1.00 57.59 267 GLY A O 1
ATOM 2071 N N . VAL A 1 268 ? -4.155 -30.896 34.944 1.00 66.19 268 VAL A N 1
ATOM 2072 C CA . VAL A 1 268 ? -3.162 -29.956 35.515 1.00 66.19 268 VAL A CA 1
ATOM 2073 C C . VAL A 1 268 ? -3.834 -28.664 35.976 1.00 66.19 268 VAL A C 1
ATOM 2075 O O . VAL A 1 268 ? -3.694 -27.594 35.377 1.00 66.19 268 VAL A O 1
ATOM 2078 N N . ARG A 1 269 ? -4.544 -28.759 37.110 1.00 61.88 269 ARG A N 1
ATOM 2079 C CA . ARG A 1 269 ? -5.306 -27.657 37.735 1.00 61.88 269 ARG A CA 1
ATOM 2080 C C . ARG A 1 269 ? -4.533 -26.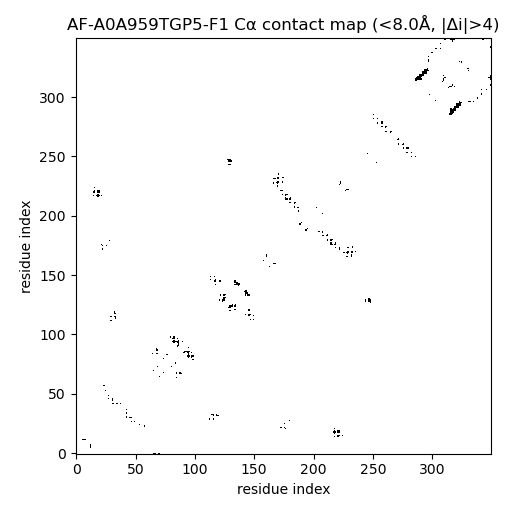334 37.838 1.00 61.88 269 ARG A C 1
ATOM 2082 O O . ARG A 1 269 ? -5.118 -25.279 37.627 1.00 61.88 269 ARG A O 1
ATOM 2089 N N . ARG A 1 270 ? -3.228 -26.351 38.146 1.00 61.00 270 ARG A N 1
ATOM 2090 C CA . ARG A 1 270 ? -2.439 -25.109 38.305 1.00 61.00 270 ARG A CA 1
ATOM 2091 C C . ARG A 1 270 ? -2.224 -24.353 36.988 1.00 61.00 270 ARG A C 1
ATOM 2093 O O . ARG A 1 270 ? -2.397 -23.138 36.969 1.00 61.00 270 ARG A O 1
ATOM 2100 N N . LEU A 1 271 ? -1.886 -25.051 35.899 1.00 61.28 271 LEU A N 1
ATOM 2101 C CA . LEU A 1 271 ? -1.699 -24.431 34.578 1.00 61.28 271 LEU A CA 1
ATOM 2102 C C . LEU A 1 271 ? -3.033 -23.953 34.001 1.00 61.28 271 LEU A C 1
ATOM 2104 O O . LEU A 1 271 ? -3.101 -22.844 33.472 1.00 61.28 271 LEU A O 1
ATOM 2108 N N . SER A 1 272 ? -4.097 -24.740 34.201 1.00 62.84 272 SER A N 1
ATOM 2109 C CA . SER A 1 272 ? -5.452 -24.364 33.794 1.00 62.84 272 SER A CA 1
ATOM 2110 C C . SER A 1 272 ? -5.898 -23.045 34.436 1.00 62.84 272 SER A C 1
ATOM 2112 O O . SER A 1 272 ? -6.328 -22.124 33.745 1.00 62.84 272 SER A O 1
ATOM 2114 N N . VAL A 1 273 ? -5.717 -22.899 35.754 1.00 70.62 273 VAL A N 1
ATOM 2115 C CA . VAL A 1 273 ? -6.155 -21.702 36.490 1.00 70.62 273 VAL A CA 1
ATOM 2116 C C . VAL A 1 273 ? -5.375 -20.454 36.069 1.00 70.62 273 VAL A C 1
ATOM 2118 O O . VAL A 1 273 ? -5.969 -19.387 35.906 1.00 70.62 273 VAL A O 1
ATOM 2121 N N . ILE A 1 274 ? -4.059 -20.570 35.860 1.00 72.31 274 ILE A N 1
ATOM 2122 C CA . ILE A 1 274 ? -3.221 -19.445 35.416 1.00 72.31 274 ILE A CA 1
ATOM 2123 C C . ILE A 1 274 ? -3.587 -19.038 33.985 1.00 72.31 274 ILE A C 1
ATOM 2125 O O . ILE A 1 274 ? -3.825 -17.854 33.736 1.00 72.31 274 ILE A O 1
ATOM 2129 N N . GLY A 1 275 ? -3.694 -20.004 33.065 1.00 69.81 275 GLY A N 1
ATOM 2130 C CA . GLY A 1 275 ? -4.099 -19.758 31.679 1.00 69.81 275 GLY A CA 1
ATOM 2131 C C . GLY A 1 275 ? -5.479 -19.110 31.598 1.00 69.81 275 GLY A C 1
ATOM 2132 O O . GLY A 1 275 ? -5.636 -18.058 30.978 1.00 69.81 275 GLY A O 1
ATOM 2133 N N . ARG A 1 276 ? -6.459 -19.656 32.326 1.00 70.88 276 ARG A N 1
ATOM 2134 C CA . ARG A 1 276 ? -7.818 -19.110 32.400 1.00 70.88 276 ARG A CA 1
ATOM 2135 C C . ARG A 1 276 ? -7.829 -17.684 32.932 1.00 70.88 276 ARG A C 1
ATOM 2137 O O . ARG A 1 276 ? -8.479 -16.826 32.337 1.00 70.88 276 ARG A O 1
ATOM 2144 N N . ARG A 1 277 ? -7.091 -17.399 34.012 1.00 77.44 277 ARG A N 1
ATOM 2145 C CA . ARG A 1 277 ? -7.020 -16.051 34.600 1.00 77.44 277 ARG A CA 1
ATOM 2146 C C . ARG A 1 277 ? -6.386 -15.047 33.639 1.00 77.44 277 ARG A C 1
ATOM 2148 O O . ARG A 1 277 ? -6.890 -13.932 33.519 1.00 77.44 277 ARG A O 1
ATOM 2155 N N . LEU A 1 278 ? -5.321 -15.428 32.935 1.00 75.31 278 LEU A N 1
ATOM 2156 C CA . LEU A 1 278 ? -4.673 -14.568 31.939 1.00 75.31 278 LEU A CA 1
ATOM 2157 C C . LEU A 1 278 ? -5.604 -14.272 30.755 1.00 75.31 278 LEU A C 1
ATOM 2159 O O . LEU A 1 278 ? -5.760 -13.107 30.386 1.00 75.31 278 LEU A O 1
ATOM 2163 N N . LEU A 1 279 ? -6.268 -15.296 30.210 1.00 75.00 279 LEU A N 1
ATOM 2164 C CA . LEU A 1 279 ? -7.185 -15.158 29.074 1.00 75.00 279 LEU A CA 1
ATOM 2165 C C . LEU A 1 279 ? -8.436 -14.340 29.433 1.00 75.00 279 LEU A C 1
ATOM 2167 O O . LEU A 1 279 ? -8.797 -13.427 28.694 1.00 75.00 279 LEU A O 1
ATOM 2171 N N . THR A 1 280 ? -9.059 -14.599 30.588 1.00 74.12 280 THR A N 1
ATOM 2172 C CA . THR A 1 280 ? -10.226 -13.823 31.063 1.00 74.12 280 THR A CA 1
ATOM 2173 C C . THR A 1 280 ? -9.868 -12.376 31.386 1.00 74.12 280 THR A C 1
ATOM 2175 O O . THR A 1 280 ? -10.612 -11.471 31.015 1.00 74.12 280 THR A O 1
ATOM 2178 N N . THR A 1 281 ? -8.707 -12.125 32.001 1.00 74.56 281 THR A N 1
ATOM 2179 C CA . THR A 1 281 ? -8.224 -10.751 32.235 1.00 74.56 281 THR A CA 1
ATOM 2180 C C . THR A 1 281 ? -7.950 -10.026 30.914 1.00 74.56 281 THR A C 1
ATOM 2182 O O . THR A 1 281 ? -8.276 -8.847 30.781 1.00 74.56 281 THR A O 1
ATOM 2185 N N . GLY A 1 282 ? -7.378 -10.720 29.922 1.00 69.44 282 GLY A N 1
ATOM 2186 C CA . GLY A 1 282 ? -7.177 -10.186 28.573 1.00 69.44 282 GLY A CA 1
ATOM 2187 C C . GLY A 1 282 ? -8.496 -9.836 27.881 1.00 69.44 282 GLY A C 1
ATOM 2188 O O . GLY A 1 282 ? -8.636 -8.727 27.369 1.00 69.44 282 GLY A O 1
ATOM 2189 N N . LEU A 1 283 ? -9.480 -10.736 27.937 1.00 70.25 283 LEU A N 1
ATOM 2190 C CA . LEU A 1 283 ? -10.809 -10.529 27.359 1.00 70.25 283 LEU A CA 1
ATOM 2191 C C . LEU A 1 283 ? -11.537 -9.345 28.014 1.00 70.25 283 LEU A C 1
ATOM 2193 O O . LEU A 1 283 ? -12.062 -8.491 27.304 1.00 70.25 283 LEU A O 1
ATOM 2197 N N . HIS A 1 284 ? -11.508 -9.244 29.348 1.00 71.88 284 HIS A N 1
ATOM 2198 C CA . HIS A 1 284 ? -12.124 -8.123 30.064 1.00 71.88 284 HIS A CA 1
ATOM 2199 C C . HIS A 1 284 ? -11.484 -6.776 29.720 1.00 71.88 284 HIS A C 1
ATOM 2201 O O . HIS A 1 284 ? -12.200 -5.794 29.536 1.00 71.88 284 HIS A O 1
ATOM 2207 N N . ARG A 1 285 ? -10.151 -6.715 29.588 1.00 70.44 285 ARG A N 1
ATOM 2208 C CA . ARG A 1 285 ? -9.463 -5.485 29.161 1.00 70.44 285 ARG A CA 1
ATOM 2209 C C . ARG A 1 285 ? -9.860 -5.061 27.749 1.00 70.44 285 ARG A C 1
ATOM 2211 O O . ARG A 1 285 ? -9.978 -3.867 27.501 1.00 70.44 285 ARG A O 1
ATOM 2218 N N . LEU A 1 286 ? -10.067 -6.017 26.842 1.00 67.69 286 LEU A N 1
ATOM 2219 C CA . LEU A 1 286 ? -10.495 -5.734 25.469 1.00 67.69 286 LEU A CA 1
ATOM 2220 C C . LEU A 1 286 ? -11.947 -5.233 25.405 1.00 67.69 286 LEU A C 1
ATOM 2222 O O . LEU A 1 286 ? -12.236 -4.340 24.616 1.00 67.69 286 LEU A O 1
ATOM 2226 N N . SER A 1 287 ? -12.845 -5.754 26.247 1.00 65.56 287 SER A N 1
ATOM 2227 C CA . SER A 1 287 ? -14.268 -5.372 26.243 1.00 65.56 287 SER A CA 1
ATOM 2228 C C . SER A 1 287 ? -14.589 -4.073 26.997 1.00 65.56 287 SER A C 1
ATOM 2230 O O . SER A 1 287 ? -15.697 -3.562 26.875 1.00 65.56 287 SER A O 1
ATOM 2232 N N . GLN A 1 288 ? -13.666 -3.552 27.814 1.00 69.88 288 GLN A N 1
ATOM 2233 C CA . GLN A 1 288 ? -13.888 -2.366 28.661 1.00 69.88 288 GLN A CA 1
ATOM 2234 C C . GLN A 1 288 ? -13.704 -1.018 27.943 1.00 69.88 288 GLN A C 1
ATOM 2236 O O . GLN A 1 288 ? -13.941 0.030 28.540 1.00 69.88 288 GLN A O 1
ATOM 2241 N N . GLN A 1 289 ? -13.244 -1.020 26.695 1.00 67.56 289 GLN A N 1
ATOM 2242 C CA . GLN A 1 289 ? -12.798 0.185 26.003 1.00 67.56 289 GLN A CA 1
ATOM 2243 C C . GLN A 1 289 ? -13.984 0.960 25.397 1.00 67.56 289 GLN A C 1
ATOM 2245 O O . GLN A 1 289 ? -14.587 0.501 24.434 1.00 67.56 289 GLN A O 1
ATOM 2250 N N . GLU A 1 290 ? -14.320 2.133 25.932 1.00 76.94 290 GLU A N 1
ATOM 2251 C CA . GLU A 1 290 ? -15.525 2.911 25.576 1.00 76.94 290 GLU A CA 1
ATOM 2252 C C . GLU A 1 290 ? -15.608 3.272 24.075 1.00 76.94 290 GLU A C 1
ATOM 2254 O O . GLU A 1 290 ? -14.588 3.558 23.439 1.00 76.94 290 GLU A O 1
ATOM 2259 N N . PHE A 1 291 ? -16.816 3.248 23.505 1.00 80.25 291 PHE A N 1
ATOM 2260 C CA . PHE A 1 291 ? -17.142 3.818 22.192 1.00 80.25 291 PHE A CA 1
ATOM 2261 C C . PHE A 1 291 ? -17.808 5.175 22.404 1.00 80.25 291 PHE A C 1
ATOM 2263 O O . PHE A 1 291 ? -18.760 5.272 23.173 1.00 80.25 291 PHE A O 1
ATOM 2270 N N . VAL A 1 292 ? -17.320 6.228 21.747 1.00 85.50 292 VAL A N 1
ATOM 2271 C CA . VAL A 1 292 ? -17.861 7.586 21.907 1.00 85.50 292 VAL A CA 1
ATOM 2272 C C . VAL A 1 292 ? -18.652 7.967 20.662 1.00 85.50 292 VAL A C 1
ATOM 2274 O O . VAL A 1 292 ? -18.078 8.092 19.582 1.00 85.50 292 VAL A O 1
ATOM 2277 N N . TYR A 1 293 ? -19.957 8.180 20.817 1.00 85.69 293 TYR A N 1
ATOM 2278 C CA . TYR A 1 293 ? -20.837 8.654 19.751 1.00 85.69 293 TYR A CA 1
ATOM 2279 C C . TYR A 1 293 ? -21.145 10.139 19.941 1.00 85.69 293 TYR A C 1
ATOM 2281 O O . TYR A 1 293 ? -21.671 10.540 20.978 1.00 85.69 293 TYR A O 1
ATOM 2289 N N . PHE A 1 294 ? -20.823 10.957 18.938 1.00 85.62 294 PHE A N 1
ATOM 2290 C CA . PHE A 1 294 ? -21.155 12.380 18.936 1.00 85.62 294 PHE A CA 1
ATOM 2291 C C . PHE A 1 294 ? -22.497 12.606 18.246 1.00 85.62 294 PHE A C 1
ATOM 2293 O O . PHE A 1 294 ? -22.637 12.307 17.062 1.00 85.62 294 PHE A O 1
ATOM 2300 N N . THR A 1 295 ? -23.450 13.185 18.972 1.00 83.62 295 THR A N 1
ATOM 2301 C CA . THR A 1 295 ? -24.792 13.505 18.475 1.00 83.62 295 THR A CA 1
ATOM 2302 C C . THR A 1 295 ? -25.079 15.000 18.601 1.00 83.62 295 THR A C 1
ATOM 2304 O O . THR A 1 295 ? -24.496 15.690 19.441 1.00 83.62 295 THR A O 1
ATOM 2307 N N . LYS A 1 296 ? -25.977 15.520 17.759 1.00 75.75 296 LYS A N 1
ATOM 2308 C CA . LYS A 1 296 ? -26.530 16.882 17.876 1.00 75.75 296 LYS A CA 1
ATOM 2309 C C . LYS A 1 296 ? -27.967 16.880 18.414 1.00 75.75 296 LYS A C 1
ATOM 2311 O O . LYS A 1 296 ? -28.700 17.831 18.170 1.00 75.75 296 LYS A O 1
ATOM 2316 N N . GLY A 1 297 ? -28.359 15.822 19.124 1.00 68.44 297 GLY A N 1
ATOM 2317 C CA . GLY A 1 297 ? -29.761 15.568 19.455 1.00 68.44 297 GLY A CA 1
ATOM 2318 C C . GLY A 1 297 ? -30.463 14.848 18.312 1.00 68.44 297 GLY A C 1
ATOM 2319 O O . GLY A 1 297 ? -31.452 15.345 17.785 1.00 68.44 297 GLY A O 1
ATOM 2320 N N . ASP A 1 298 ? -29.885 13.726 17.877 1.00 69.50 298 ASP A N 1
ATOM 2321 C CA . ASP A 1 298 ? -30.485 12.905 16.830 1.00 69.50 298 ASP A CA 1
ATOM 2322 C C . ASP A 1 298 ? -31.747 12.195 17.343 1.00 69.50 298 ASP A C 1
ATOM 2324 O O . ASP A 1 298 ? -31.847 11.859 18.519 1.00 69.50 298 ASP A O 1
ATOM 2328 N N . ASP A 1 299 ? -32.679 11.930 16.429 1.00 78.12 299 ASP A N 1
ATOM 2329 C CA . ASP A 1 299 ? -33.900 11.159 16.676 1.00 78.12 299 ASP A CA 1
ATOM 2330 C C . ASP A 1 299 ? -33.586 9.706 17.099 1.00 78.12 299 ASP A C 1
ATOM 2332 O O . ASP A 1 299 ? -32.552 9.132 16.720 1.00 78.12 299 ASP A O 1
ATOM 2336 N N . ILE A 1 300 ? -34.513 9.072 17.821 1.00 84.56 300 ILE A N 1
ATOM 2337 C CA . ILE A 1 300 ? -34.427 7.695 18.322 1.00 84.56 300 ILE A CA 1
ATOM 2338 C C . ILE A 1 300 ? -34.083 6.693 17.214 1.00 84.56 300 ILE A C 1
ATOM 2340 O O . ILE A 1 300 ? -33.355 5.728 17.441 1.00 84.56 300 ILE A O 1
ATOM 2344 N N . ALA A 1 301 ? -34.529 6.942 15.979 1.00 84.94 301 ALA A N 1
ATOM 2345 C CA . ALA A 1 301 ? -34.214 6.101 14.827 1.00 84.94 301 ALA A CA 1
ATOM 2346 C C . ALA A 1 301 ? -32.712 6.082 14.485 1.00 84.94 301 ALA A C 1
ATOM 2348 O O . ALA A 1 301 ? -32.189 5.063 14.023 1.00 84.94 301 ALA A O 1
ATOM 2349 N N . VAL A 1 302 ? -32.010 7.201 14.684 1.00 84.56 302 VAL A N 1
ATOM 2350 C CA . VAL A 1 302 ? -30.559 7.296 14.476 1.00 84.56 302 VAL A CA 1
ATOM 2351 C C . VAL A 1 302 ? -29.828 6.643 15.642 1.00 84.56 302 VAL A C 1
ATOM 2353 O O . VAL A 1 302 ? -28.931 5.838 15.397 1.00 84.56 302 VAL A O 1
ATOM 2356 N N . LEU A 1 303 ? -30.253 6.911 16.881 1.00 85.31 303 LEU A N 1
ATOM 2357 C CA . LEU A 1 303 ? -29.699 6.258 18.071 1.00 85.31 303 LEU A CA 1
ATOM 2358 C C . LEU A 1 303 ? -29.814 4.733 17.970 1.00 85.31 303 LEU A C 1
ATOM 2360 O O . LEU A 1 303 ? -28.818 4.040 18.142 1.00 85.31 303 LEU A O 1
ATOM 2364 N N . ASN A 1 304 ? -30.972 4.210 17.562 1.00 88.12 304 ASN A N 1
ATOM 2365 C CA . ASN A 1 304 ? -31.174 2.776 17.366 1.00 88.12 304 ASN A CA 1
ATOM 2366 C C . ASN A 1 304 ? -30.209 2.183 16.324 1.00 88.12 304 ASN A C 1
ATOM 2368 O O . ASN A 1 304 ? -29.649 1.112 16.533 1.00 88.12 304 ASN A O 1
ATOM 2372 N N . LYS A 1 305 ? -29.948 2.891 15.215 1.00 87.31 305 LYS A N 1
ATOM 2373 C CA . LYS A 1 305 ? -28.943 2.459 14.224 1.00 87.31 305 LYS A CA 1
ATOM 2374 C C . LYS A 1 305 ? -27.532 2.424 14.799 1.00 87.31 305 LYS A C 1
ATOM 2376 O O . LYS A 1 305 ? -26.761 1.544 14.429 1.00 87.31 305 LYS A O 1
ATOM 2381 N N . VAL A 1 306 ? -27.193 3.368 15.674 1.00 85.31 306 VAL A N 1
ATOM 2382 C CA . VAL A 1 306 ? -25.897 3.389 16.361 1.00 85.31 306 VAL A CA 1
ATOM 2383 C C . VAL A 1 306 ? -25.793 2.221 17.336 1.00 85.31 306 VAL A C 1
ATOM 2385 O O . VAL A 1 306 ? -24.772 1.543 17.323 1.00 85.31 306 VAL A O 1
ATOM 2388 N N . MET A 1 307 ? -26.841 1.943 18.116 1.00 86.44 307 MET A N 1
ATOM 2389 C CA . MET A 1 307 ? -26.871 0.798 19.035 1.00 86.44 307 MET A CA 1
ATOM 2390 C C . MET A 1 307 ? -26.676 -0.523 18.287 1.00 86.44 307 MET A C 1
ATOM 2392 O O . MET A 1 307 ? -25.751 -1.262 18.615 1.00 86.44 307 MET A O 1
ATOM 2396 N N . MET A 1 308 ? -27.453 -0.759 17.222 1.00 85.94 308 MET A N 1
ATOM 2397 C CA . MET A 1 308 ? -27.297 -1.947 16.369 1.00 85.94 308 MET A CA 1
ATOM 2398 C C . MET A 1 308 ? -25.884 -2.040 15.785 1.00 85.94 308 MET A C 1
ATOM 2400 O O . M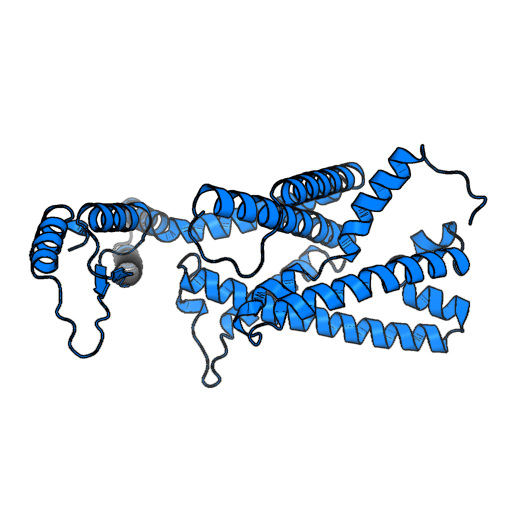ET A 1 308 ? -25.269 -3.101 15.807 1.00 85.94 308 MET A O 1
ATOM 2404 N N . TYR A 1 309 ? -25.324 -0.923 15.306 1.00 84.50 309 TYR A N 1
ATOM 2405 C CA . TYR A 1 309 ? -23.955 -0.913 14.795 1.00 84.50 309 TYR A CA 1
ATOM 2406 C C . TYR A 1 309 ? -22.940 -1.325 15.870 1.00 84.50 309 TYR A C 1
ATOM 2408 O O . TYR A 1 309 ? -22.071 -2.148 15.583 1.00 84.50 309 TYR A O 1
ATOM 2416 N N . VAL A 1 310 ? -23.039 -0.765 17.081 1.00 83.56 310 VAL A N 1
ATOM 2417 C CA . VAL A 1 310 ? -22.127 -1.071 18.194 1.00 83.56 310 VAL A CA 1
ATOM 2418 C C . VAL A 1 310 ? -22.256 -2.537 18.603 1.00 83.56 310 VAL A C 1
ATOM 2420 O O . VAL A 1 310 ? -21.238 -3.199 18.783 1.00 83.56 310 VAL A O 1
ATOM 2423 N N . GLU A 1 311 ? -23.475 -3.063 18.689 1.00 81.88 311 GLU A N 1
ATOM 2424 C CA . GLU A 1 311 ? -23.724 -4.465 19.031 1.00 81.88 311 GLU A CA 1
ATOM 2425 C C . GLU A 1 311 ? -23.158 -5.440 17.984 1.00 81.88 311 GLU A C 1
ATOM 2427 O O . GLU A 1 311 ? -22.528 -6.439 18.336 1.00 81.88 311 GLU A O 1
ATOM 2432 N N . GLU A 1 312 ? -23.344 -5.141 16.695 1.00 80.12 312 GLU A N 1
ATOM 2433 C CA . GLU A 1 312 ? -22.940 -6.025 15.596 1.00 80.12 312 GLU A CA 1
ATOM 2434 C C . GLU A 1 312 ? -21.447 -5.931 15.245 1.00 80.12 312 GLU A C 1
ATOM 2436 O O . GLU A 1 312 ? -20.847 -6.925 14.828 1.00 80.12 312 GLU A O 1
ATOM 2441 N N . ASN A 1 313 ? -20.843 -4.744 15.365 1.00 74.81 313 ASN A N 1
ATOM 2442 C CA . ASN A 1 313 ? -19.533 -4.456 14.768 1.00 74.81 313 ASN A CA 1
ATOM 2443 C C . ASN A 1 313 ? -18.450 -4.103 15.794 1.00 74.81 313 ASN A C 1
ATOM 2445 O O . ASN A 1 313 ? -17.265 -4.293 15.509 1.00 74.81 313 ASN A O 1
ATOM 2449 N N . GLU A 1 314 ? -18.811 -3.597 16.976 1.00 77.00 314 GLU A N 1
ATOM 2450 C CA . GLU A 1 314 ? -17.833 -3.126 17.956 1.00 77.00 314 GLU A CA 1
ATOM 2451 C C . GLU A 1 314 ? -17.565 -4.161 19.054 1.00 77.00 314 GLU A C 1
ATOM 2453 O O . GLU A 1 314 ? -18.435 -4.866 19.552 1.00 77.00 314 GLU A O 1
ATOM 2458 N N . MET A 1 315 ? -16.309 -4.240 19.497 1.00 66.38 315 MET A N 1
ATOM 2459 C CA . MET A 1 315 ? -15.907 -5.186 20.550 1.00 66.38 315 MET A CA 1
ATOM 2460 C C . MET A 1 315 ? -16.272 -4.734 21.976 1.00 66.38 315 MET A C 1
ATOM 2462 O O . MET A 1 315 ? -15.962 -5.443 22.939 1.00 66.38 315 MET A O 1
ATOM 2466 N N . THR A 1 316 ? -16.844 -3.540 22.137 1.00 71.19 316 THR A N 1
ATOM 2467 C CA . THR A 1 316 ? -17.080 -2.914 23.443 1.00 71.19 316 THR A CA 1
ATOM 2468 C C . THR A 1 316 ? -18.530 -2.986 23.875 1.00 71.19 316 THR A C 1
ATOM 2470 O O . THR A 1 316 ? -19.435 -3.004 23.054 1.00 71.19 316 THR A O 1
ATOM 2473 N N . ARG A 1 317 ? -18.726 -2.996 25.193 1.00 71.38 317 ARG A N 1
ATOM 2474 C CA . ARG A 1 317 ? -20.036 -2.978 25.852 1.00 71.38 317 ARG A CA 1
ATOM 2475 C C . ARG A 1 317 ? -20.330 -1.655 26.549 1.00 71.38 317 ARG A C 1
ATOM 2477 O O . ARG A 1 317 ? -21.130 -1.608 27.466 1.00 71.38 317 ARG A O 1
ATOM 2484 N N . ARG A 1 318 ? -19.581 -0.603 26.216 1.00 75.12 318 ARG A N 1
ATOM 2485 C CA . ARG A 1 318 ? -19.732 0.715 26.836 1.00 75.12 318 ARG A CA 1
ATOM 2486 C C . ARG A 1 318 ? -19.848 1.771 25.761 1.00 75.12 318 ARG A C 1
ATOM 2488 O O . ARG A 1 318 ? -18.849 2.097 25.114 1.00 75.12 318 ARG A O 1
ATOM 2495 N N . LEU A 1 319 ? -21.048 2.312 25.608 1.00 83.38 319 LEU A N 1
ATOM 2496 C CA . LEU A 1 319 ? -21.325 3.444 24.739 1.00 83.38 319 LEU A CA 1
ATOM 2497 C C . LEU A 1 319 ? -21.373 4.735 25.563 1.00 83.38 319 LEU A C 1
ATOM 2499 O O . LEU A 1 319 ? -22.033 4.813 26.593 1.00 83.38 319 LEU A O 1
ATOM 2503 N N . LYS A 1 320 ? -20.691 5.774 25.086 1.00 85.94 320 LYS A N 1
ATOM 2504 C CA . LYS A 1 320 ? -20.759 7.125 25.634 1.00 85.94 320 LYS A CA 1
ATOM 2505 C C . LYS A 1 320 ? -21.317 8.064 24.580 1.00 85.94 320 LYS A C 1
ATOM 2507 O O . LYS A 1 320 ? -20.644 8.375 23.599 1.00 85.94 320 LYS A O 1
ATOM 2512 N N . VAL A 1 321 ? -22.537 8.535 24.797 1.00 85.44 321 VAL A N 1
ATOM 2513 C CA . VAL A 1 321 ? -23.176 9.519 23.920 1.00 85.44 321 VAL A CA 1
ATOM 2514 C C . VAL A 1 321 ? -22.782 10.924 24.376 1.00 85.44 321 VAL A C 1
ATOM 2516 O O . VAL A 1 321 ? -22.962 11.289 25.537 1.00 85.44 321 VAL A O 1
ATOM 2519 N N . VAL A 1 322 ? -22.202 11.710 23.470 1.00 86.94 322 VAL A N 1
ATOM 2520 C CA . VAL A 1 322 ? -21.703 13.064 23.735 1.00 86.94 322 VAL A CA 1
ATOM 2521 C C . VAL A 1 322 ? -22.429 14.050 22.832 1.00 86.94 322 VAL A C 1
ATOM 2523 O O . VAL A 1 322 ? -22.374 13.948 21.610 1.00 86.94 322 VAL A O 1
ATOM 2526 N N . THR A 1 323 ? -23.078 15.040 23.442 1.00 84.56 323 THR A N 1
ATOM 2527 C CA . THR A 1 323 ? -23.664 16.180 22.727 1.00 84.56 323 THR A CA 1
ATOM 2528 C C . THR A 1 323 ? -22.818 17.418 22.988 1.00 84.56 323 THR A C 1
ATOM 2530 O O . THR A 1 323 ? -22.545 17.745 24.142 1.00 84.56 323 THR A O 1
ATOM 2533 N N . VAL A 1 324 ? -22.387 18.101 21.927 1.00 83.44 324 VAL A N 1
ATOM 2534 C CA . VAL A 1 324 ? -21.616 19.349 22.030 1.00 83.44 324 VAL A CA 1
ATOM 2535 C C . VAL A 1 324 ? -22.559 20.523 21.790 1.00 83.44 324 VAL A C 1
ATOM 2537 O O . VAL A 1 324 ? -23.048 20.698 20.677 1.00 83.44 324 VAL A O 1
ATOM 2540 N N . LEU A 1 325 ? -22.802 21.309 22.838 1.00 83.56 325 LEU A N 1
ATOM 2541 C CA . LEU A 1 325 ? -23.687 22.477 22.827 1.00 83.56 325 LEU A CA 1
ATOM 2542 C C . LEU A 1 325 ? -22.862 23.765 22.755 1.00 83.56 325 LEU A C 1
ATOM 2544 O O . LEU A 1 325 ? -21.806 23.870 23.389 1.00 83.56 325 LEU A O 1
ATOM 2548 N N . LYS A 1 326 ? -23.337 24.762 22.006 1.00 83.38 326 LYS A N 1
ATOM 2549 C CA . LYS A 1 326 ? -22.769 26.118 22.062 1.00 83.38 326 LYS A CA 1
ATOM 2550 C C . LYS A 1 326 ? -23.197 26.826 23.348 1.00 83.38 326 LYS A C 1
ATOM 2552 O O . LYS A 1 326 ? -24.181 26.459 23.986 1.00 83.38 326 LYS A O 1
ATOM 2557 N N . ALA A 1 327 ? -22.465 27.874 23.726 1.00 82.81 327 ALA A N 1
ATOM 2558 C CA . ALA A 1 327 ? -22.822 28.697 24.879 1.00 82.81 327 ALA A CA 1
ATOM 2559 C C . ALA A 1 327 ? -24.260 29.238 24.730 1.00 82.81 327 ALA A C 1
ATOM 2561 O O . ALA A 1 327 ? -24.550 29.973 23.789 1.00 82.81 327 ALA A O 1
ATOM 2562 N N . GLY A 1 328 ? -25.150 28.850 25.651 1.00 79.19 328 GLY A N 1
ATOM 2563 C CA . GLY A 1 328 ? -26.569 29.228 25.655 1.00 79.19 328 GLY A CA 1
ATOM 2564 C C . GLY A 1 328 ? -27.532 28.209 25.030 1.00 79.19 328 GLY A C 1
ATOM 2565 O O . GLY A 1 328 ? -28.740 28.351 25.213 1.00 79.19 328 GLY A O 1
ATOM 2566 N N . GLU A 1 329 ? -27.042 27.166 24.351 1.00 83.19 329 GLU A N 1
ATOM 2567 C CA . GLU A 1 329 ? -27.888 26.067 23.865 1.00 83.19 329 GLU A CA 1
ATOM 2568 C C . GLU A 1 329 ? -28.252 25.108 25.010 1.00 83.19 329 GLU A C 1
ATOM 2570 O O . GLU A 1 329 ? -27.433 24.807 25.883 1.00 83.19 329 GLU A O 1
ATOM 2575 N N . ARG A 1 330 ? -29.496 24.616 25.009 1.00 77.31 330 ARG A N 1
ATOM 2576 C CA . ARG A 1 330 ? -29.980 23.602 25.955 1.00 77.31 330 ARG A CA 1
ATOM 2577 C C . ARG A 1 330 ? -30.046 22.244 25.272 1.00 77.31 330 ARG A C 1
ATOM 2579 O O . ARG A 1 330 ? -30.317 22.154 24.079 1.00 77.31 330 ARG A O 1
ATOM 2586 N N . LEU A 1 331 ? -29.807 21.198 26.055 1.00 78.19 331 LEU A N 1
ATOM 2587 C CA . LEU A 1 331 ? -30.005 19.826 25.611 1.00 78.19 331 LEU A CA 1
ATOM 2588 C C . LEU A 1 331 ? -31.500 19.613 25.295 1.00 78.19 331 LEU A C 1
ATOM 2590 O O . LEU A 1 331 ? -32.322 20.052 26.104 1.00 78.19 331 LEU A O 1
ATOM 2594 N N . PRO A 1 332 ? -31.861 18.954 24.179 1.00 79.12 332 PRO A N 1
ATOM 2595 C CA . PRO A 1 332 ? -33.243 18.548 23.934 1.00 79.12 332 PRO A CA 1
ATOM 2596 C C . PRO A 1 332 ? -33.774 17.734 25.120 1.00 79.12 332 PRO A C 1
ATOM 2598 O O . PRO A 1 332 ? -33.065 16.858 25.620 1.00 79.12 332 PRO A O 1
ATOM 2601 N N . GLU A 1 333 ? -34.988 18.023 25.594 1.00 75.38 333 GLU A N 1
ATOM 2602 C CA . GLU A 1 333 ? -35.547 17.340 26.773 1.00 75.38 333 GLU A CA 1
ATOM 2603 C C . GLU A 1 333 ? -35.761 15.839 26.512 1.00 75.38 333 GLU A C 1
ATOM 2605 O O . GLU A 1 333 ? -35.483 15.010 27.382 1.00 75.38 333 GLU A O 1
ATOM 2610 N N . ASP A 1 334 ? -36.134 15.491 25.278 1.00 80.81 334 ASP A N 1
ATOM 2611 C CA . ASP A 1 334 ? -36.472 14.126 24.865 1.00 80.81 334 ASP A CA 1
ATOM 2612 C C . ASP A 1 334 ? -35.262 13.182 24.840 1.00 80.81 334 ASP A C 1
ATOM 2614 O O . ASP A 1 334 ? -35.403 11.986 25.086 1.00 80.81 334 ASP A O 1
ATOM 2618 N N . ILE A 1 335 ? -34.037 13.702 24.669 1.00 82.44 335 ILE A N 1
ATOM 2619 C CA . ILE A 1 335 ? -32.846 12.854 24.498 1.00 82.44 335 ILE A CA 1
ATOM 2620 C C . ILE A 1 335 ? -32.578 11.970 25.722 1.00 82.44 335 ILE A C 1
ATOM 2622 O O . ILE A 1 335 ? -32.070 10.860 25.592 1.00 82.44 335 ILE A O 1
ATOM 2626 N N . ARG A 1 336 ? -32.918 12.437 26.934 1.00 82.69 336 ARG A N 1
ATOM 2627 C CA . ARG A 1 336 ? -32.776 11.613 28.146 1.00 82.69 336 ARG A CA 1
ATOM 2628 C C . ARG A 1 336 ? -33.765 10.460 28.147 1.00 82.69 336 ARG A C 1
ATOM 2630 O O . ARG A 1 336 ? -33.426 9.380 28.624 1.00 82.69 336 ARG A O 1
ATOM 2637 N N . HIS A 1 337 ? -34.978 10.709 27.662 1.00 85.25 337 HIS A N 1
ATOM 2638 C CA . HIS A 1 337 ? -35.991 9.677 27.558 1.00 85.25 337 HIS A CA 1
ATOM 2639 C C . HIS A 1 337 ? -35.583 8.641 26.511 1.00 85.25 337 HIS A C 1
ATOM 2641 O O . HIS A 1 337 ? -35.564 7.452 26.825 1.00 85.25 337 HIS A O 1
ATOM 2647 N N . ASP A 1 338 ? -35.148 9.093 25.336 1.00 86.56 338 ASP A N 1
ATOM 2648 C CA . ASP A 1 338 ? -34.702 8.219 24.251 1.00 86.56 338 ASP A CA 1
ATOM 2649 C C . ASP A 1 338 ? -33.514 7.349 24.672 1.00 86.56 338 ASP A C 1
ATOM 2651 O O . ASP A 1 338 ? -33.522 6.140 24.442 1.00 86.56 338 ASP A O 1
ATOM 2655 N N . LEU A 1 339 ? -32.526 7.922 25.370 1.00 85.62 339 LEU A N 1
ATOM 2656 C CA . LEU A 1 339 ? -31.397 7.159 25.912 1.00 85.62 339 LEU A CA 1
ATOM 2657 C C . LEU A 1 339 ? -31.847 6.110 26.938 1.00 85.62 339 LEU A C 1
ATOM 2659 O O . LEU A 1 339 ? -31.400 4.970 26.873 1.00 85.62 339 LEU A O 1
ATOM 2663 N N . ALA A 1 340 ? -32.791 6.442 27.823 1.00 85.75 340 ALA A N 1
ATOM 2664 C CA . ALA A 1 340 ? -33.332 5.473 28.777 1.00 85.75 340 ALA A CA 1
ATOM 2665 C C . ALA A 1 340 ? -34.121 4.338 28.092 1.00 85.75 340 ALA A C 1
ATOM 2667 O O . ALA A 1 340 ? -34.160 3.215 28.601 1.00 85.75 340 ALA A O 1
ATOM 2668 N N . VAL A 1 341 ? -34.760 4.609 26.947 1.00 86.88 341 VAL A N 1
ATOM 2669 C CA . VAL A 1 341 ? -35.385 3.571 26.112 1.00 86.88 341 VAL A CA 1
ATOM 2670 C C . VAL A 1 341 ? -34.312 2.689 25.472 1.00 86.88 341 VAL A C 1
ATOM 2672 O O . VAL A 1 341 ? -34.462 1.467 25.483 1.00 86.88 341 VAL A O 1
ATOM 2675 N N . MET A 1 342 ? -33.216 3.272 24.976 1.00 86.50 342 MET A N 1
ATOM 2676 C CA . MET A 1 342 ? -32.095 2.511 24.410 1.00 86.50 342 MET A CA 1
ATOM 2677 C C . MET A 1 342 ? -31.421 1.606 25.450 1.00 86.50 342 MET A C 1
ATOM 2679 O O . MET A 1 342 ? -31.195 0.437 25.149 1.00 86.50 342 MET A O 1
ATOM 2683 N N . ASP A 1 343 ? -31.195 2.077 26.680 1.00 85.62 343 ASP A N 1
ATOM 2684 C CA . ASP A 1 343 ? -30.610 1.260 27.760 1.00 85.62 343 ASP A CA 1
ATOM 2685 C C . ASP A 1 343 ? -31.472 0.028 28.085 1.00 85.62 343 ASP A C 1
ATOM 2687 O O . ASP A 1 343 ? -30.962 -1.047 28.400 1.00 85.62 343 ASP A O 1
ATOM 2691 N N . ARG A 1 344 ? -32.802 0.161 27.982 1.00 85.31 344 ARG A N 1
ATOM 2692 C CA . ARG A 1 344 ? -33.734 -0.962 28.174 1.00 85.31 344 ARG A CA 1
ATOM 2693 C C . ARG A 1 344 ? -33.773 -1.907 26.980 1.00 85.31 344 ARG A C 1
ATOM 2695 O O . ARG A 1 344 ? -33.950 -3.106 27.176 1.00 85.31 344 ARG A O 1
ATOM 2702 N N . ALA A 1 345 ? -33.670 -1.371 25.767 1.00 85.25 345 ALA A N 1
ATOM 2703 C CA . ALA A 1 345 ? -33.685 -2.160 24.541 1.00 85.25 345 ALA A CA 1
ATOM 2704 C C . ALA A 1 345 ? -32.384 -2.961 24.352 1.00 85.25 345 ALA A C 1
ATOM 2706 O O . ALA A 1 345 ? -32.436 -4.067 23.821 1.00 85.25 345 ALA A O 1
ATOM 2707 N N . TYR A 1 346 ? -31.252 -2.439 24.835 1.00 84.50 346 TYR A N 1
ATOM 2708 C CA . TYR A 1 346 ? -29.917 -3.021 24.670 1.00 84.50 346 TYR A CA 1
ATOM 2709 C C . TYR A 1 346 ? -29.205 -3.216 26.025 1.00 84.50 346 TYR A C 1
ATOM 2711 O O . TYR A 1 346 ? -28.199 -2.556 26.300 1.00 84.50 346 TYR A O 1
ATOM 2719 N N . PRO A 1 347 ? -29.677 -4.140 26.884 1.00 79.06 347 PRO A N 1
ATOM 2720 C CA . PRO A 1 347 ? -29.153 -4.313 28.244 1.00 79.06 347 PRO A CA 1
ATOM 2721 C C . PRO A 1 347 ? -27.685 -4.765 28.291 1.00 79.06 347 PRO A C 1
ATOM 2723 O O . PRO A 1 347 ? -27.006 -4.551 29.290 1.00 79.06 347 PRO A O 1
ATOM 2726 N N . ASP A 1 348 ? -27.178 -5.375 27.216 1.00 73.50 348 ASP A N 1
ATOM 2727 C CA . ASP A 1 348 ? -25.780 -5.806 27.105 1.00 73.50 348 ASP A CA 1
ATOM 2728 C C . ASP A 1 348 ? -24.797 -4.654 26.800 1.00 73.50 348 ASP A C 1
ATOM 2730 O O . ASP A 1 348 ? -23.577 -4.855 26.883 1.00 73.50 348 ASP A O 1
ATOM 2734 N N . LEU A 1 349 ? -25.314 -3.468 26.446 1.00 71.19 349 LEU A N 1
ATOM 2735 C CA . LEU A 1 349 ? -24.556 -2.247 26.133 1.00 71.19 349 LEU A CA 1
ATOM 2736 C C . LEU A 1 349 ? -24.691 -1.142 27.201 1.00 71.19 349 LEU A C 1
ATOM 2738 O O . LEU A 1 349 ? -24.011 -0.117 27.077 1.00 71.19 349 LEU A O 1
ATOM 2742 N N . ALA A 1 350 ? -25.561 -1.350 28.196 1.00 53.56 350 ALA A N 1
ATOM 2743 C CA . ALA A 1 350 ? -25.905 -0.401 29.258 1.00 53.56 350 ALA A CA 1
ATOM 2744 C C . ALA A 1 350 ? -24.896 -0.376 30.424 1.00 53.56 350 ALA A C 1
ATOM 2746 O O . ALA A 1 350 ? -24.327 -1.440 30.780 1.00 53.56 350 ALA A O 1
#

Secondary structure (DSSP, 8-state):
-TTSPPSS-HHHHHHHHHHHHGGGGTTHHHHHHTGGGSPTTHHHHHHHHHHHHHHHHHHHHHHHHHHHS-HHHHTTTSTTHHHHHHHHHH-HHHHHHHHHHHHHHHHHHHHHHHHHHHHHHHHHHHTTSS-GGGG---TTS--HHHHHHHHHHHHHHHHHHTT-HHHHHHHHHHHHHHHHHHHHHHHHHHHHH-TTS--SS---HHHHHHHHHHHHHHHHHHHHH-HHHHHHHHHHHHHHHHHHHHHHTHHHHHHHHHHHHHHHGGG-HHHHHHHHHHHHHHHHHHHT--EEEEESS--HHHHHHHHHHHHHH-S-S-EEEEE-PPTTPPPPTHHHHHHHHHHHH-TTT-

Mean predicted aligned error: 9.44 Å

Sequence (350 aa):
NFQAPLRAGLPVVLFLGFSTAMLGISGFESSANFVEEQQPGVFPKTLRNMWTAVSVINPLMALMAVLVIPLAQVQDNQEALLSFMGERAGGAWLGTLISIDATLVLCGAVLTSFVGVSGLIRRMTLDRILPQFLLKENRRGSSPRILLLFYLLCLSVLYITAGQLAPLAGVYTISFLLVMAFFALGNFLLKFKRERLPRPEQAAPFAVAVALVAVLAAVYGNMRMHPEYLVVFIQYFVPSFLIIYLMLHRNALLRYAIVVLDSLMLGVRRLSVIGRRLLTTGLHRLSQQEFVYFTKGDDIAVLNKVMMYVEENEMTRRLKVVTVLKAGERLPEDIRHDLAVMDRAYPDLA